Protein AF-A0A955NMM4-F1 (afdb_monomer_lite)

Radius of gyration: 27.23 Å; chains: 1; bounding box: 56×64×75 Å

Foldseek 3Di:
DPPPPDCPVVVVVCLVVVLVVCVVVVVLLVSLLSLLLVLLLVCQLLVQVLVLLVQLLFLQLQLLVVCCVVVVDPPVVSVVRNVVCVVVLPAPSVLSSVVSSVVSSVVSNVVSVVVCLQAPDDPPPVPPPPLVVVLVVLLCLQQVVLCVLLLVLLVLCLPQPDVV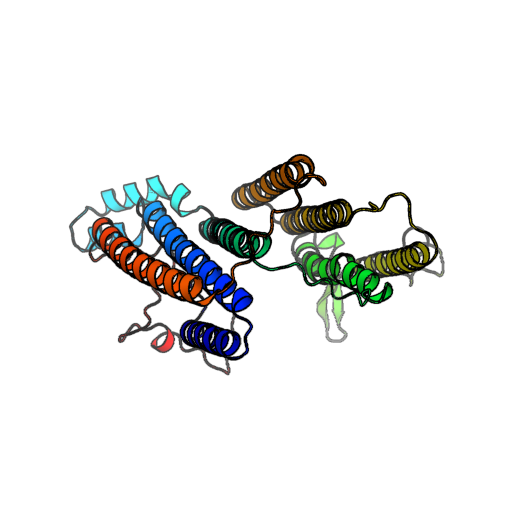AFWDWDQDPVRDIDIDTDWDADPPQCPDVPNVVRTDGPSRVSVVVSVVVSVVSVVVSVCCVVPNDPVADPDPLSNVLVSVLSNLVSVLVSVVSSCVSPDDPSVVVSSVVSVVVSVVVNCCSVPPDDPVCNHNHPHDPDSVVSSVVSVVCSVVVVVVSVVVSVVVLCVSRPPTDSDSDDDQACDDPPHCCNVPPPDPPDDDD

pLDDT: mean 87.1, std 11.21, range [33.62, 98.06]

Secondary structure (DSSP, 8-state):
-PSSTTHHHHHHHHHHHHHHHHHHTT-HHHHHHHHHHHHHHHHHHHHHHHHHHHHT-TT-HHHHHHHHHTTSS-HHHHHHHHHHHHHHHTS-HHHHHHHHHHHHHHHHHHHHHHHHHTTSPP--------HHHHHHHHHIIIIIHHHHHHHHHHHHHHHHS-HHHHEEEEE-TTS-EEEEE--EEPTTTTTSTT-TT-EE-HHHHHHHHHHHHHHHHHHHHHHHHHS--TTS-SSHHHHHHHHHHHHHHHHHHHHHHHHGGG--HHHHHHHHHHHHHHHHHHHHHHHS--TT--------S-SHHHHHHHHHHHHHHHHHHHHHHHHHHHHHHTTS---SS-----SSTT-HHHHS---TTS---

Sequence (365 aa):
TPPRSDDWSGILGVFVGMSIWTYRNGLKPVTLASVVGGFIGGAGFSGIAWLKL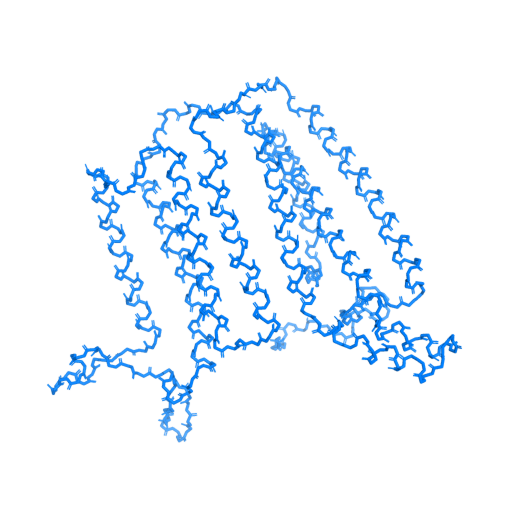MMVAPGNSHMYQAMAEDGALSTDAAQAIITKWSHWQGQNWHSFLEQSYGFVNGLAVVVALGLLASRVKIHEDGKSTRRWTEAAAAFIVLIVMTYVNIVKNLDVWVSQLNPANWQRKITLPNGDTETAQALWDVPFIGRLPGVEWMHLTPTGWFNLTYFLIAAAFIYLCHRHLKNRIPVLPSTPLGKGQLLFLMVLWTWVVANWERAMPGMDGSRLLTEWTIFVNAIICTVMVLVCPKESDAPSVNEVEEFAPLYRRAWIVGLVGMAISVTLFFSITRAVYGDYFAGHAGEQRRFGEQAEWRIHPILKNRLHR

Structure (mmCIF, N/CA/C/O backbone):
data_AF-A0A955NMM4-F1
#
_entry.id   AF-A0A955NMM4-F1
#
loop_
_atom_site.group_PDB
_atom_site.id
_atom_site.type_symbol
_atom_site.label_atom_id
_atom_site.label_alt_id
_atom_site.label_comp_id
_atom_site.label_asym_id
_atom_site.label_entity_id
_atom_site.label_seq_id
_atom_site.pdbx_PDB_ins_code
_atom_site.Cartn_x
_atom_site.Cartn_y
_atom_site.Cartn_z
_atom_site.occupancy
_atom_site.B_iso_or_equiv
_atom_site.auth_seq_id
_atom_site.auth_comp_id
_atom_site.auth_asym_id
_atom_site.auth_atom_id
_atom_site.pdbx_PDB_model_num
ATOM 1 N N . THR A 1 1 ? 0.435 0.411 -14.739 1.00 34.62 1 THR A N 1
ATOM 2 C CA . THR A 1 1 ? -0.623 -0.347 -15.431 1.00 34.62 1 THR A CA 1
ATOM 3 C C . THR A 1 1 ? -1.932 -0.024 -14.741 1.00 34.62 1 THR A C 1
ATOM 5 O O . THR A 1 1 ? -1.976 -0.167 -13.524 1.00 34.62 1 THR A O 1
ATOM 8 N N . PRO A 1 2 ? -2.968 0.469 -15.445 1.00 33.62 2 PRO A N 1
ATOM 9 C CA . PRO A 1 2 ? -4.339 0.394 -14.935 1.00 33.62 2 PRO A CA 1
ATOM 10 C C . PRO A 1 2 ? -4.686 -1.080 -14.642 1.00 33.62 2 PRO A C 1
ATOM 12 O O . PRO A 1 2 ? -3.956 -1.961 -15.113 1.00 33.62 2 PRO A O 1
ATOM 15 N N . PRO A 1 3 ? -5.763 -1.380 -13.893 1.00 37.47 3 PRO A N 1
ATOM 16 C CA . PRO A 1 3 ? -6.200 -2.759 -13.694 1.00 37.47 3 PRO A CA 1
ATOM 17 C C . PRO A 1 3 ? -6.286 -3.457 -15.055 1.00 37.47 3 PRO A C 1
ATOM 19 O O . PRO A 1 3 ? -6.845 -2.889 -15.999 1.00 37.47 3 PRO A O 1
ATOM 22 N N . ARG A 1 4 ? -5.664 -4.637 -15.168 1.00 48.00 4 ARG A N 1
ATOM 23 C CA . ARG A 1 4 ? -5.717 -5.481 -16.369 1.00 48.00 4 ARG A CA 1
ATOM 24 C C . ARG A 1 4 ? -7.184 -5.591 -16.816 1.00 48.00 4 ARG A C 1
ATOM 26 O O . ARG A 1 4 ? -8.027 -5.883 -15.983 1.00 48.00 4 ARG A O 1
ATOM 33 N N . SER A 1 5 ? -7.448 -5.267 -18.086 1.00 49.78 5 SER A N 1
ATOM 34 C CA . SER A 1 5 ? -8.663 -5.536 -18.884 1.00 49.78 5 SER A CA 1
ATOM 35 C C . SER A 1 5 ? -10.003 -5.771 -18.142 1.00 49.78 5 SER A C 1
ATOM 37 O O . SER A 1 5 ? -10.184 -6.764 -17.454 1.00 49.78 5 SER A O 1
ATOM 39 N N . ASP A 1 6 ? -10.987 -4.908 -18.429 1.00 50.69 6 ASP A N 1
ATOM 40 C CA . ASP A 1 6 ? -12.445 -5.058 -18.203 1.00 50.69 6 ASP A CA 1
ATOM 41 C C . ASP A 1 6 ? -13.050 -4.880 -16.793 1.00 50.69 6 ASP A C 1
ATOM 43 O O . ASP A 1 6 ? -14.220 -4.495 -16.708 1.00 50.69 6 ASP A O 1
ATOM 47 N N . ASP A 1 7 ? -12.284 -4.947 -15.704 1.00 63.25 7 ASP A N 1
ATOM 48 C CA . ASP A 1 7 ? -12.876 -4.860 -14.350 1.00 63.25 7 ASP A CA 1
ATOM 49 C C . ASP A 1 7 ? -13.344 -3.457 -13.919 1.00 63.25 7 ASP A C 1
ATOM 51 O O . ASP A 1 7 ? -14.192 -3.323 -13.037 1.00 63.25 7 ASP A O 1
ATOM 55 N N . TRP A 1 8 ? -12.838 -2.381 -14.530 1.00 70.56 8 TRP A N 1
ATOM 56 C CA . TRP A 1 8 ? -13.107 -1.012 -14.056 1.00 70.56 8 TRP A CA 1
ATOM 57 C C . TRP A 1 8 ? -14.597 -0.635 -14.113 1.00 70.56 8 TRP A C 1
ATOM 59 O O . TRP A 1 8 ? -15.105 0.028 -13.210 1.00 70.56 8 TRP A O 1
ATOM 69 N N . SER A 1 9 ? -15.301 -1.070 -15.164 1.00 76.44 9 SER A N 1
ATOM 70 C CA . SER A 1 9 ? -16.726 -0.778 -15.350 1.00 76.44 9 SER A CA 1
ATOM 71 C C . SER A 1 9 ? -17.582 -1.554 -14.347 1.00 76.44 9 SER A C 1
ATOM 73 O O . SER A 1 9 ? -18.531 -1.002 -13.792 1.00 76.44 9 SER A O 1
ATOM 75 N N . GLY A 1 10 ? -17.177 -2.790 -14.033 1.00 81.62 10 GLY A N 1
ATOM 76 C CA . GLY A 1 10 ? -17.761 -3.597 -12.966 1.00 81.62 10 GLY A CA 1
ATOM 77 C C . GLY A 1 10 ? -17.536 -2.968 -11.594 1.00 81.62 10 GLY A C 1
ATOM 78 O O . GLY A 1 10 ? -18.492 -2.790 -10.846 1.00 81.62 10 GLY A O 1
ATOM 79 N N . ILE A 1 11 ? -16.308 -2.543 -11.284 1.00 84.19 11 ILE A N 1
ATOM 80 C CA . ILE A 1 11 ? -15.970 -1.869 -10.020 1.00 84.19 11 ILE A CA 1
ATOM 81 C C . ILE A 1 11 ? -16.766 -0.569 -9.866 1.00 84.19 11 ILE A C 1
ATOM 83 O O . ILE A 1 11 ? -17.329 -0.323 -8.801 1.00 84.19 11 ILE A O 1
ATOM 87 N N . LEU A 1 12 ? -16.864 0.245 -10.923 1.00 86.81 12 LEU A N 1
ATOM 88 C CA . LEU A 1 12 ? -17.652 1.477 -10.899 1.00 86.81 12 LEU A CA 1
ATOM 89 C C . LEU A 1 12 ? -19.146 1.182 -10.707 1.00 86.81 12 LEU A C 1
ATOM 91 O O . LEU A 1 12 ? -19.799 1.833 -9.893 1.00 86.81 12 LEU A O 1
ATOM 95 N N . GLY A 1 13 ? -19.679 0.180 -11.411 1.00 89.38 13 GLY A N 1
ATOM 96 C CA . GLY A 1 13 ? -21.061 -0.269 -11.255 1.00 89.38 13 GLY A CA 1
ATOM 97 C C . GLY A 1 13 ? -21.360 -0.750 -9.833 1.00 89.38 13 GLY A C 1
ATOM 98 O O . GLY A 1 13 ? -22.356 -0.335 -9.242 1.00 89.38 13 GLY A O 1
ATOM 99 N N . VAL A 1 14 ? -20.466 -1.551 -9.247 1.00 90.94 14 VAL A N 1
ATOM 100 C CA . VAL A 1 14 ? -20.557 -2.008 -7.852 1.00 90.94 14 VAL A CA 1
ATOM 101 C C . VAL A 1 14 ? -20.472 -0.829 -6.886 1.00 90.94 14 VAL A C 1
ATOM 103 O O . VAL A 1 14 ? -21.275 -0.751 -5.961 1.00 90.94 14 VAL A O 1
ATOM 106 N N . PHE A 1 15 ? -19.562 0.121 -7.107 1.00 91.62 15 PHE A N 1
ATOM 107 C CA . PHE A 1 15 ? -19.421 1.310 -6.268 1.00 91.62 15 PHE A CA 1
ATOM 108 C C . PHE A 1 15 ? -20.689 2.173 -6.268 1.00 91.62 15 PHE A C 1
ATOM 110 O O . PHE A 1 15 ? -21.194 2.541 -5.203 1.00 91.62 15 PHE A O 1
ATOM 117 N N . VAL A 1 16 ? -21.240 2.465 -7.450 1.00 91.56 16 VAL A N 1
ATOM 118 C CA . VAL A 1 16 ? -22.484 3.236 -7.591 1.00 91.56 16 VAL A CA 1
ATOM 119 C C . VAL A 1 16 ? -23.661 2.462 -6.997 1.00 91.56 16 VAL A C 1
ATOM 121 O O . VAL A 1 16 ? -24.420 3.020 -6.205 1.00 91.56 16 VAL A O 1
ATOM 124 N N . GLY A 1 17 ? -23.787 1.170 -7.311 1.00 93.56 17 GLY A N 1
ATOM 125 C CA . GLY A 1 17 ? -24.843 0.305 -6.789 1.00 93.56 17 GLY A CA 1
ATOM 126 C C . GLY A 1 17 ? -24.823 0.208 -5.262 1.00 93.56 17 GLY A C 1
ATOM 127 O O . GLY A 1 17 ? -25.855 0.402 -4.621 1.00 93.56 17 GLY A O 1
ATOM 128 N N . MET A 1 18 ? -23.646 0.003 -4.666 1.00 93.75 18 MET A N 1
ATOM 129 C CA . MET A 1 18 ? -23.454 -0.029 -3.214 1.00 93.75 18 MET A CA 1
ATOM 130 C C . MET A 1 18 ? -23.730 1.336 -2.575 1.00 93.75 18 MET A C 1
ATOM 132 O O . MET A 1 18 ? -24.347 1.410 -1.513 1.00 93.75 18 MET A O 1
ATOM 136 N N . SER A 1 19 ? -23.338 2.433 -3.225 1.00 92.81 19 SER A N 1
ATOM 137 C CA . SER A 1 19 ? -23.646 3.786 -2.746 1.00 92.81 19 SER A CA 1
ATOM 138 C C . SER A 1 19 ? -25.158 4.032 -2.713 1.00 92.81 19 SER A C 1
ATOM 140 O O . SER A 1 19 ? -25.699 4.484 -1.706 1.00 92.81 19 SER A O 1
ATOM 142 N N . ILE A 1 20 ? -25.876 3.657 -3.774 1.00 93.06 20 ILE A N 1
ATOM 143 C CA . ILE A 1 20 ? -27.341 3.758 -3.823 1.00 93.06 20 ILE A CA 1
ATOM 144 C C . ILE A 1 20 ? -27.977 2.859 -2.758 1.00 93.06 20 ILE A C 1
ATOM 146 O O . ILE A 1 20 ? -28.875 3.297 -2.039 1.00 93.06 20 ILE A O 1
ATOM 150 N N . TRP A 1 21 ? -27.519 1.613 -2.636 1.00 95.50 21 TRP A N 1
ATOM 151 C CA . TRP A 1 21 ? -28.064 0.659 -1.675 1.00 95.50 21 TRP A CA 1
ATOM 152 C C . TRP A 1 21 ? -27.856 1.123 -0.229 1.00 95.50 21 TRP A C 1
ATOM 154 O O . TRP A 1 21 ? -28.823 1.181 0.529 1.00 95.50 21 TRP A O 1
ATOM 164 N N . THR A 1 22 ? -26.639 1.524 0.150 1.00 94.38 22 THR A N 1
ATOM 165 C CA . THR A 1 22 ? -26.341 2.028 1.504 1.00 94.38 22 THR A CA 1
ATOM 166 C C . THR A 1 22 ? -27.155 3.278 1.824 1.00 94.38 22 THR A C 1
ATOM 168 O O . THR A 1 22 ? -27.736 3.365 2.905 1.00 94.38 22 THR A O 1
ATOM 171 N N . TYR A 1 23 ? -27.298 4.196 0.864 1.00 91.94 23 TYR A N 1
ATOM 172 C CA . TYR A 1 23 ? -28.126 5.387 1.033 1.00 91.94 23 TYR A CA 1
ATOM 173 C C . TYR A 1 23 ? -29.596 5.031 1.297 1.00 91.94 23 TYR A C 1
ATOM 175 O O . TYR A 1 23 ? -30.209 5.557 2.229 1.00 91.94 23 TYR A O 1
ATOM 183 N N . ARG A 1 24 ? -30.160 4.106 0.507 1.00 93.00 24 ARG A N 1
ATOM 184 C CA . ARG A 1 24 ? -31.562 3.666 0.625 1.00 93.00 24 ARG A CA 1
ATOM 185 C C . ARG A 1 24 ? -31.847 2.886 1.908 1.00 93.00 24 ARG A C 1
ATOM 187 O O . ARG A 1 24 ? -32.971 2.940 2.390 1.00 93.00 24 ARG A O 1
ATOM 194 N N . ASN A 1 25 ? -30.848 2.206 2.468 1.00 93.69 25 ASN A N 1
ATOM 195 C CA . ASN A 1 25 ? -30.968 1.427 3.706 1.00 93.69 25 ASN A CA 1
ATOM 196 C C . ASN A 1 25 ? -30.570 2.222 4.966 1.00 93.69 25 ASN A C 1
ATOM 198 O O . ASN A 1 25 ? -30.291 1.637 6.006 1.00 93.69 25 ASN A O 1
ATOM 202 N N . GLY A 1 26 ? -30.515 3.557 4.891 1.00 89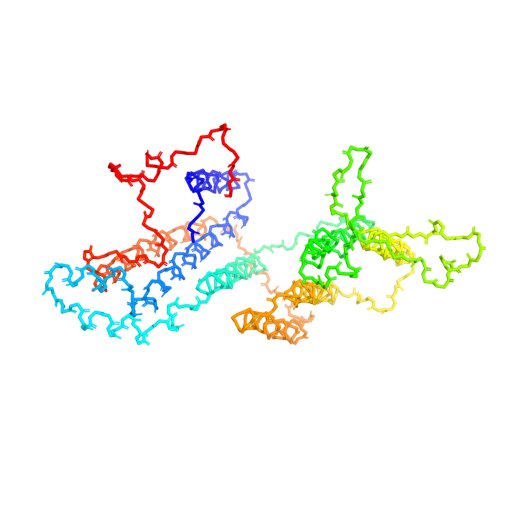.12 26 GLY A N 1
ATOM 203 C CA . GLY A 1 26 ? -30.254 4.410 6.057 1.00 89.12 26 GLY A CA 1
ATOM 204 C C . GLY A 1 26 ? -28.787 4.486 6.494 1.00 89.12 26 GLY A C 1
ATOM 205 O O . GLY A 1 26 ? -28.475 5.192 7.449 1.00 89.12 26 GLY A O 1
ATOM 206 N N . LEU A 1 27 ? -27.857 3.864 5.764 1.00 90.69 27 LEU A N 1
ATOM 207 C CA . LEU A 1 27 ? -26.414 3.880 6.041 1.00 90.69 27 LEU A CA 1
ATOM 208 C C . LEU A 1 27 ? -25.726 5.124 5.447 1.00 90.69 27 LEU A C 1
ATOM 210 O O . LEU A 1 27 ? -24.624 5.052 4.903 1.00 90.69 27 LEU A O 1
ATOM 214 N N . LYS A 1 28 ? -26.371 6.290 5.557 1.00 90.25 28 LYS A N 1
ATOM 215 C CA . LYS A 1 28 ? -25.933 7.551 4.928 1.00 90.25 28 LYS A CA 1
ATOM 216 C C . LYS A 1 28 ? -24.490 7.968 5.274 1.00 90.25 28 LYS A C 1
ATOM 218 O O . LYS A 1 28 ? -23.811 8.457 4.368 1.00 90.25 28 LYS A O 1
ATOM 223 N N . PRO A 1 29 ? -23.978 7.775 6.510 1.00 89.88 29 PRO A N 1
ATOM 224 C CA . PRO A 1 29 ? -22.582 8.088 6.818 1.00 89.88 29 PRO A CA 1
ATOM 225 C C . PRO A 1 29 ? -21.601 7.220 6.017 1.00 89.88 29 PRO A C 1
ATOM 227 O O . PRO A 1 29 ? -20.636 7.736 5.455 1.00 89.88 29 PRO A O 1
ATOM 230 N N . VAL A 1 30 ? -21.893 5.922 5.878 1.00 90.88 30 VAL A N 1
ATOM 231 C CA . VAL A 1 30 ? -21.098 4.991 5.059 1.00 90.88 30 VAL A CA 1
ATOM 232 C C . VAL A 1 30 ? -21.085 5.450 3.607 1.00 90.88 30 VAL A C 1
ATOM 234 O O . VAL A 1 30 ? -20.030 5.480 2.973 1.00 90.88 30 VAL A O 1
ATOM 237 N N . THR A 1 31 ? -22.239 5.873 3.089 1.00 92.31 31 THR A N 1
ATOM 238 C CA . THR A 1 31 ? -22.340 6.383 1.724 1.00 92.31 31 THR A CA 1
ATOM 239 C C . THR A 1 31 ? -21.503 7.647 1.530 1.00 92.31 31 THR A C 1
ATOM 241 O O . THR A 1 31 ? -20.741 7.733 0.571 1.00 92.31 31 THR A O 1
ATOM 244 N N . LEU A 1 32 ? -21.595 8.621 2.442 1.00 92.50 32 LEU A N 1
ATOM 245 C CA . LEU A 1 32 ? -20.818 9.860 2.362 1.00 92.50 32 LEU A CA 1
ATOM 246 C C . LEU A 1 32 ? -19.310 9.581 2.376 1.00 92.50 32 LEU A C 1
ATOM 248 O O . LEU A 1 32 ? -18.590 10.094 1.521 1.00 92.50 32 LEU A O 1
ATOM 252 N N . ALA A 1 33 ? -18.843 8.744 3.304 1.00 93.12 33 ALA A N 1
ATOM 253 C CA . ALA A 1 33 ? -17.438 8.359 3.386 1.00 93.12 33 ALA A CA 1
ATOM 254 C C . ALA A 1 33 ? -16.965 7.630 2.122 1.00 93.12 33 ALA A C 1
ATOM 256 O O . ALA A 1 33 ? -15.878 7.917 1.627 1.00 93.12 33 ALA A O 1
ATOM 257 N N . SER A 1 34 ? -17.804 6.756 1.559 1.00 93.12 34 SER A N 1
ATOM 258 C CA . SER A 1 34 ? -17.505 6.044 0.311 1.00 93.12 34 SER A CA 1
ATOM 259 C C . SER A 1 34 ? -17.368 7.002 -0.872 1.00 93.12 34 SER A C 1
ATOM 261 O O . SER A 1 34 ? -16.429 6.878 -1.650 1.00 93.12 34 SER A O 1
ATOM 263 N N . VAL A 1 35 ? -18.260 7.991 -0.995 1.00 94.25 35 VAL A N 1
ATOM 264 C CA . VAL A 1 35 ? -18.223 8.992 -2.075 1.00 94.25 35 VAL A CA 1
ATOM 265 C C . VAL A 1 35 ? -17.005 9.898 -1.951 1.00 94.25 35 VAL A C 1
ATOM 267 O O . VAL A 1 35 ? -16.269 10.072 -2.920 1.00 94.25 35 VAL A O 1
ATOM 270 N N . VAL A 1 36 ? -16.758 10.447 -0.760 1.00 94.38 36 VAL A N 1
ATOM 271 C CA . VAL A 1 36 ? -15.594 11.308 -0.508 1.00 94.38 36 VAL A CA 1
ATOM 272 C C . VAL A 1 36 ? -14.297 10.535 -0.744 1.00 94.38 36 VAL A C 1
ATOM 274 O O . VAL A 1 36 ? -13.436 10.999 -1.489 1.00 94.38 36 VAL A O 1
ATOM 277 N N . GLY A 1 37 ? -14.184 9.334 -0.171 1.00 94.25 37 GLY A N 1
ATOM 278 C CA . GLY A 1 37 ? -13.024 8.468 -0.353 1.00 94.25 37 GLY A CA 1
ATOM 279 C C . GLY A 1 37 ? -12.818 8.074 -1.816 1.00 94.25 37 GLY A C 1
ATOM 280 O O . GLY A 1 37 ? -11.703 8.160 -2.322 1.00 94.25 37 GLY A O 1
ATOM 281 N N . GLY A 1 38 ? -13.896 7.719 -2.519 1.00 92.12 38 GLY A N 1
ATOM 282 C CA . GLY A 1 38 ? -13.869 7.342 -3.931 1.00 92.12 38 GLY A CA 1
ATOM 283 C C . GLY A 1 38 ? -13.401 8.473 -4.845 1.00 92.12 38 GLY A C 1
ATOM 284 O O . GLY A 1 38 ? -12.561 8.242 -5.711 1.00 92.12 38 GLY A O 1
ATOM 285 N N . PHE A 1 39 ? -13.873 9.706 -4.635 1.00 94.62 39 PHE A N 1
ATOM 286 C CA . PHE A 1 39 ? -13.433 10.849 -5.440 1.00 94.62 39 PHE A CA 1
ATOM 287 C C . PHE A 1 39 ? -12.001 11.284 -5.130 1.00 94.62 39 PHE A C 1
ATOM 289 O O . PHE A 1 39 ? -11.245 11.528 -6.067 1.00 94.62 39 PHE A O 1
ATOM 296 N N . ILE A 1 40 ? -11.601 11.350 -3.854 1.00 94.75 40 ILE A N 1
ATOM 297 C CA . ILE A 1 40 ? -10.216 11.695 -3.491 1.00 94.75 40 ILE A CA 1
ATOM 298 C C . ILE A 1 40 ? -9.256 10.615 -4.003 1.00 94.75 40 ILE A C 1
ATOM 300 O O . ILE A 1 40 ? -8.260 10.940 -4.646 1.00 94.75 40 ILE A O 1
ATOM 304 N N . GLY A 1 41 ? -9.576 9.337 -3.785 1.00 91.56 41 GLY A N 1
ATOM 305 C CA . GLY A 1 41 ? -8.781 8.213 -4.280 1.00 91.56 41 GLY A CA 1
ATOM 306 C C . GLY A 1 41 ? -8.723 8.167 -5.807 1.00 91.56 41 GLY A C 1
ATOM 307 O O . GLY A 1 41 ? -7.650 7.991 -6.377 1.00 91.56 41 GLY A O 1
ATOM 308 N N . GLY A 1 42 ? -9.843 8.414 -6.493 1.00 90.38 42 GLY A N 1
ATOM 309 C CA . GLY A 1 42 ? -9.904 8.478 -7.955 1.00 90.38 42 GLY A CA 1
ATOM 310 C C . GLY A 1 42 ? -9.092 9.635 -8.543 1.00 90.38 42 GLY A C 1
ATOM 311 O O . GLY A 1 42 ? -8.339 9.436 -9.502 1.00 90.38 42 GLY A O 1
ATOM 312 N N . ALA A 1 43 ? -9.185 10.828 -7.947 1.00 91.94 43 ALA A N 1
ATOM 313 C CA . ALA A 1 43 ? -8.351 11.975 -8.308 1.00 91.94 43 ALA A CA 1
ATOM 314 C C . ALA A 1 43 ? -6.868 11.710 -8.021 1.00 91.94 43 ALA A C 1
ATOM 316 O O . ALA A 1 43 ? -6.024 12.046 -8.844 1.00 91.94 43 ALA A O 1
ATOM 317 N N . GLY A 1 44 ? -6.541 11.046 -6.910 1.00 91.88 44 GLY A N 1
ATOM 318 C CA . GLY A 1 44 ? -5.181 10.612 -6.601 1.00 91.88 44 GLY A CA 1
ATOM 319 C C . GLY A 1 44 ? -4.627 9.636 -7.627 1.00 91.88 44 GLY A C 1
ATOM 320 O O . GLY A 1 44 ? -3.544 9.840 -8.166 1.00 91.88 44 GLY A O 1
ATOM 321 N N . PHE A 1 45 ? -5.393 8.594 -7.942 1.00 89.25 45 PHE A N 1
ATOM 322 C CA . PHE A 1 45 ? -4.991 7.562 -8.889 1.00 89.25 45 PHE A CA 1
ATOM 323 C C . PHE A 1 45 ? -4.773 8.118 -10.303 1.00 89.25 45 PHE A C 1
ATOM 325 O O . PHE A 1 45 ? -3.744 7.871 -10.933 1.00 89.25 45 PHE A O 1
ATOM 332 N N . SER A 1 46 ? -5.721 8.908 -10.807 1.00 91.31 46 SER A N 1
ATOM 333 C CA . SER A 1 46 ? -5.596 9.519 -12.135 1.00 91.31 46 SER A CA 1
ATOM 334 C C . SER A 1 46 ? -4.552 10.640 -12.159 1.00 91.31 46 SER A C 1
ATOM 336 O O . SER A 1 46 ? -3.743 10.697 -13.083 1.00 91.31 46 SER A O 1
ATOM 338 N N . GLY A 1 47 ? -4.503 11.474 -11.120 1.00 93.94 47 GLY A N 1
ATOM 339 C CA . GLY A 1 47 ? -3.570 12.591 -11.007 1.00 93.94 47 GLY A CA 1
ATOM 340 C C . GLY A 1 47 ? -2.116 12.157 -10.878 1.00 93.94 47 GLY A C 1
ATOM 341 O O . GLY A 1 47 ? -1.261 12.717 -11.550 1.00 93.94 47 GLY A O 1
ATOM 342 N N . ILE A 1 48 ? -1.813 11.124 -10.091 1.00 94.12 48 ILE A N 1
ATOM 343 C CA . ILE A 1 48 ? -0.444 10.601 -9.978 1.00 94.12 48 ILE A CA 1
ATOM 344 C C . ILE A 1 48 ? -0.020 9.863 -11.257 1.00 94.12 48 ILE A C 1
ATOM 346 O O . ILE A 1 48 ? 1.137 9.970 -11.665 1.00 94.12 48 ILE A O 1
ATOM 350 N N . ALA A 1 49 ? -0.944 9.166 -11.934 1.00 91.12 49 ALA A N 1
ATOM 351 C CA . ALA A 1 49 ? -0.664 8.604 -13.258 1.00 91.12 49 ALA A CA 1
ATOM 352 C C . ALA A 1 49 ? -0.301 9.711 -14.256 1.00 91.12 49 ALA A C 1
ATOM 354 O O . ALA A 1 49 ? 0.709 9.613 -14.947 1.00 91.12 49 ALA A O 1
ATOM 355 N N . TRP A 1 50 ? -1.103 10.776 -14.291 1.00 93.12 50 TRP A N 1
ATOM 356 C CA . TRP A 1 50 ? -0.854 11.947 -15.122 1.00 93.12 50 TRP A CA 1
ATOM 357 C C . TRP A 1 50 ? 0.468 12.638 -14.758 1.00 93.12 50 TRP A C 1
ATOM 359 O O . TRP A 1 50 ? 1.274 12.911 -15.643 1.00 93.12 50 TRP A O 1
ATOM 369 N N . LEU A 1 51 ? 0.750 12.840 -13.469 1.00 94.12 51 LEU A N 1
ATOM 370 C CA . LEU A 1 51 ? 2.000 13.435 -12.998 1.00 94.12 51 LEU A CA 1
ATOM 371 C C . LEU A 1 51 ? 3.206 12.612 -13.451 1.00 94.12 51 LEU A C 1
ATOM 373 O O . LEU A 1 51 ? 4.165 13.178 -13.967 1.00 94.12 51 LEU A O 1
ATOM 377 N N . LYS A 1 52 ? 3.138 11.278 -13.343 1.00 92.62 52 LYS A N 1
ATOM 378 C CA . LYS A 1 52 ? 4.168 10.403 -13.909 1.00 92.62 52 LYS A CA 1
ATOM 379 C C . LYS A 1 52 ? 4.355 10.674 -15.399 1.00 92.62 52 LYS A C 1
ATOM 381 O O . LYS A 1 52 ? 5.496 10.802 -15.818 1.00 92.62 52 LYS A O 1
ATOM 386 N N . LEU A 1 53 ? 3.280 10.759 -16.192 1.00 92.31 53 LEU A N 1
ATOM 387 C CA . LEU A 1 53 ? 3.391 11.048 -17.629 1.00 92.31 53 LEU A CA 1
ATOM 388 C C . LEU A 1 53 ? 4.115 12.373 -17.883 1.00 92.31 53 LEU A C 1
ATOM 390 O O . LEU A 1 53 ? 4.919 12.455 -18.804 1.00 92.31 53 LEU A O 1
ATOM 394 N N . MET A 1 54 ? 3.874 13.396 -17.065 1.00 94.31 54 MET A N 1
ATOM 395 C CA . MET A 1 54 ? 4.578 14.675 -17.196 1.00 94.31 54 MET A CA 1
ATOM 396 C C . MET A 1 54 ? 6.054 14.538 -16.822 1.00 94.31 54 MET A C 1
ATOM 398 O O . MET A 1 54 ? 6.928 15.046 -17.519 1.00 94.31 54 MET A O 1
ATOM 402 N N . MET A 1 55 ? 6.341 13.799 -15.752 1.00 93.38 55 MET A N 1
ATOM 403 C CA . MET A 1 55 ? 7.701 13.578 -15.276 1.00 93.38 55 MET A CA 1
ATOM 404 C C . MET A 1 55 ? 8.530 12.711 -16.228 1.00 93.38 55 MET A C 1
ATOM 406 O O . MET A 1 55 ? 9.726 12.941 -16.334 1.00 93.38 55 MET A O 1
ATOM 410 N N . VAL A 1 56 ? 7.930 11.755 -16.942 1.00 92.38 56 VAL A N 1
ATOM 411 C CA . VAL A 1 56 ? 8.626 10.885 -17.914 1.00 92.38 56 VAL A CA 1
ATOM 412 C C . VAL A 1 56 ? 8.644 11.440 -19.337 1.00 92.38 56 VAL A C 1
ATOM 414 O O . VAL A 1 56 ? 9.239 10.813 -20.209 1.00 92.38 56 VAL A O 1
ATOM 417 N N . ALA A 1 57 ? 8.028 12.595 -19.601 1.00 93.31 57 ALA A N 1
ATOM 418 C CA . ALA A 1 57 ? 8.079 13.213 -20.927 1.00 93.31 57 ALA A CA 1
ATOM 419 C C . ALA A 1 57 ? 9.518 13.555 -21.375 1.00 93.31 57 ALA A C 1
ATOM 421 O O . ALA A 1 57 ? 9.881 13.250 -22.517 1.00 93.31 57 ALA A O 1
ATOM 422 N N . PRO A 1 58 ? 10.391 14.111 -20.507 1.00 93.50 58 PRO A N 1
ATOM 423 C CA . PRO A 1 58 ? 11.793 14.318 -20.851 1.00 93.50 58 PRO A CA 1
ATOM 424 C C . PRO A 1 58 ? 12.507 12.985 -21.103 1.00 93.50 58 PRO A C 1
ATOM 426 O O . PRO A 1 58 ? 12.617 12.140 -20.216 1.00 93.50 58 PRO A O 1
ATOM 429 N N . GLY A 1 59 ? 13.010 12.797 -22.323 1.00 91.25 59 GLY A N 1
ATOM 430 C CA . GLY A 1 59 ? 13.662 11.556 -22.741 1.00 91.25 59 GLY A CA 1
ATOM 431 C C . GLY A 1 59 ? 12.736 10.394 -23.098 1.00 91.25 59 GLY A C 1
ATOM 432 O O . GLY A 1 59 ? 13.231 9.274 -23.185 1.00 91.25 59 GLY A O 1
ATOM 433 N N . ASN A 1 60 ? 11.429 10.614 -23.290 1.00 92.12 60 ASN A N 1
ATOM 434 C CA . ASN A 1 60 ? 10.525 9.553 -23.742 1.00 92.12 60 ASN A CA 1
ATOM 435 C C . ASN A 1 60 ? 10.969 9.012 -25.117 1.00 92.12 60 ASN A C 1
ATOM 437 O O . ASN A 1 60 ? 10.913 9.726 -26.118 1.00 92.12 60 ASN A O 1
ATOM 441 N N . SER A 1 61 ? 11.408 7.751 -25.168 1.00 90.19 61 SER A N 1
ATOM 442 C CA . SER A 1 61 ? 11.982 7.165 -26.383 1.00 90.19 61 SER A CA 1
ATOM 443 C C . SER A 1 61 ? 10.990 7.103 -27.537 1.00 90.19 61 SER A C 1
ATOM 445 O O . SER A 1 61 ? 11.365 7.437 -28.652 1.00 90.19 61 SER A O 1
ATOM 447 N N . HIS A 1 62 ? 9.731 6.745 -27.274 1.00 89.12 62 HIS A N 1
ATOM 448 C CA . HIS A 1 62 ? 8.700 6.656 -28.308 1.00 89.12 62 HIS A CA 1
ATOM 449 C C . HIS A 1 62 ? 8.430 8.015 -28.953 1.00 89.12 62 HIS A C 1
ATOM 451 O O . HIS A 1 62 ? 8.339 8.112 -30.171 1.00 89.12 62 HIS A O 1
ATOM 457 N N . MET A 1 63 ? 8.355 9.070 -28.140 1.00 91.31 63 MET A N 1
ATOM 458 C CA . MET A 1 63 ? 8.133 10.427 -28.625 1.00 91.31 63 MET A CA 1
ATOM 459 C C . MET A 1 63 ? 9.298 10.918 -29.492 1.00 91.31 63 MET A C 1
ATOM 461 O O . MET A 1 63 ? 9.074 11.368 -30.609 1.00 91.31 63 MET A O 1
ATOM 465 N N . TYR A 1 64 ? 10.542 10.813 -29.011 1.00 92.75 64 TYR A N 1
ATOM 466 C CA . TYR A 1 64 ? 11.700 11.317 -29.762 1.00 92.75 64 TYR A CA 1
ATOM 467 C C . TYR A 1 64 ? 12.043 10.463 -30.990 1.00 92.75 64 TYR A C 1
ATOM 469 O O . TYR A 1 64 ? 12.533 11.011 -31.974 1.00 92.75 64 TYR A O 1
ATOM 477 N N . GLN A 1 65 ? 11.771 9.153 -30.962 1.00 92.12 65 GLN A N 1
ATOM 478 C CA . GLN A 1 65 ? 11.901 8.290 -32.141 1.00 92.12 65 GLN A CA 1
ATOM 479 C C . GLN A 1 65 ? 10.872 8.662 -33.209 1.00 92.12 65 GLN A C 1
ATOM 481 O O . GLN A 1 65 ? 11.259 8.899 -34.347 1.00 92.12 65 GLN A O 1
ATOM 486 N N . ALA A 1 66 ? 9.600 8.823 -32.835 1.00 91.06 66 ALA A N 1
ATOM 487 C CA . ALA A 1 66 ? 8.558 9.234 -33.774 1.00 91.06 66 ALA A CA 1
ATOM 488 C C . ALA A 1 66 ? 8.821 10.636 -34.358 1.00 91.06 66 ALA A C 1
ATOM 490 O O . ALA A 1 66 ? 8.697 10.838 -35.559 1.00 91.06 66 ALA A O 1
ATOM 491 N N . MET A 1 67 ? 9.295 11.590 -33.546 1.00 92.88 67 MET A N 1
ATOM 492 C CA . MET A 1 67 ? 9.727 12.906 -34.044 1.00 92.88 67 MET A CA 1
ATOM 493 C C . MET A 1 67 ? 10.875 12.814 -35.061 1.00 92.88 67 MET A C 1
ATOM 495 O O . MET A 1 67 ? 10.964 13.658 -35.952 1.00 92.88 67 MET A O 1
ATOM 499 N N . ALA A 1 68 ? 11.771 11.831 -34.920 1.00 93.69 68 ALA A N 1
ATOM 500 C CA . ALA A 1 68 ? 12.844 11.605 -35.881 1.00 93.69 68 ALA A CA 1
ATOM 501 C C . ALA A 1 68 ? 12.336 10.962 -37.180 1.00 93.69 68 ALA A C 1
ATOM 503 O O . ALA A 1 68 ? 12.763 11.359 -38.262 1.00 93.69 68 ALA A O 1
ATOM 504 N N . GLU A 1 69 ? 11.401 10.015 -37.078 1.00 93.06 69 GLU A N 1
ATOM 505 C CA . GLU A 1 69 ? 10.738 9.381 -38.226 1.00 93.06 69 GLU A CA 1
ATOM 506 C C . GLU A 1 69 ? 9.929 10.393 -39.053 1.00 93.06 69 GLU A C 1
ATOM 508 O O . GLU A 1 69 ? 10.010 10.388 -40.281 1.00 93.06 69 GLU A O 1
ATOM 513 N N . ASP A 1 70 ? 9.239 11.321 -38.386 1.00 92.50 70 ASP A N 1
ATOM 514 C CA . ASP A 1 70 ? 8.459 12.391 -39.020 1.00 92.50 70 ASP A CA 1
ATOM 515 C C . ASP A 1 70 ? 9.326 13.568 -39.516 1.00 92.50 70 ASP A C 1
ATOM 517 O O . ASP A 1 70 ? 8.818 14.542 -40.076 1.00 92.50 70 ASP A O 1
ATOM 521 N N . GLY A 1 71 ? 10.647 13.516 -39.306 1.00 91.19 71 GLY A N 1
ATOM 522 C CA . GLY A 1 71 ? 11.594 14.553 -39.728 1.00 91.19 71 GLY A CA 1
ATOM 523 C C . GLY A 1 71 ? 11.547 15.850 -38.908 1.00 91.19 71 GLY A C 1
ATOM 524 O O . GLY A 1 71 ? 12.219 16.821 -39.260 1.00 91.19 71 GLY A O 1
ATOM 525 N N . ALA A 1 72 ? 10.793 15.884 -37.804 1.00 91.25 72 ALA A N 1
ATOM 526 C CA . ALA A 1 72 ? 10.740 17.017 -36.878 1.00 91.25 72 ALA A CA 1
ATOM 527 C C . ALA A 1 72 ? 12.040 17.182 -36.065 1.00 91.25 72 ALA A C 1
ATOM 529 O O . ALA A 1 72 ? 12.328 18.269 -35.560 1.00 91.25 72 ALA A O 1
ATOM 530 N N . LEU A 1 73 ? 12.831 16.112 -35.941 1.00 93.94 73 LEU A N 1
ATOM 531 C CA . LEU A 1 73 ? 14.133 16.088 -35.278 1.00 93.94 73 LEU A CA 1
ATOM 532 C C . LEU A 1 73 ? 15.109 15.197 -36.064 1.00 93.94 73 LEU A C 1
ATOM 534 O O . LEU A 1 73 ? 14.691 14.248 -36.716 1.00 93.94 73 LEU A O 1
ATOM 538 N N . SER A 1 74 ? 16.418 15.457 -36.010 1.00 95.75 74 SER A N 1
ATOM 539 C CA . SER A 1 74 ? 17.388 14.510 -36.579 1.00 95.75 74 SER A CA 1
ATOM 540 C C . SER A 1 74 ? 17.540 13.272 -35.690 1.00 95.75 74 SER A C 1
ATOM 542 O O . SER A 1 74 ? 17.453 13.362 -34.462 1.00 95.75 74 SER A O 1
ATOM 544 N N . THR A 1 75 ? 17.836 12.119 -36.296 1.00 94.94 75 THR A N 1
ATOM 545 C CA . THR A 1 75 ? 18.061 10.856 -35.574 1.00 94.94 75 THR A CA 1
ATOM 546 C C . THR A 1 75 ? 19.152 10.985 -34.506 1.00 94.94 75 THR A C 1
ATOM 548 O O . THR A 1 75 ? 18.975 10.519 -33.381 1.00 94.94 75 THR A O 1
ATOM 551 N N . ASP A 1 76 ? 20.244 11.691 -34.813 1.00 96.00 76 ASP A N 1
ATOM 552 C CA . ASP A 1 76 ? 21.346 11.912 -33.869 1.00 96.00 76 ASP A CA 1
ATOM 553 C C . ASP A 1 76 ? 20.915 12.764 -32.669 1.00 96.00 76 ASP A C 1
ATOM 555 O O . ASP A 1 76 ? 21.264 12.463 -31.525 1.00 96.00 76 ASP A O 1
ATOM 559 N N . ALA A 1 77 ? 20.116 13.811 -32.904 1.00 95.38 77 ALA A N 1
ATOM 560 C CA . ALA A 1 77 ? 19.606 14.661 -31.834 1.00 95.38 77 ALA A CA 1
ATOM 561 C C . ALA A 1 77 ? 18.606 13.905 -30.945 1.00 95.38 77 ALA A C 1
ATOM 563 O O . ALA A 1 77 ? 18.682 14.007 -29.717 1.00 95.38 77 ALA A O 1
ATOM 564 N N . ALA A 1 78 ? 17.720 13.100 -31.539 1.00 94.25 78 ALA A N 1
ATOM 565 C CA . ALA A 1 78 ? 16.801 12.236 -30.802 1.00 94.25 78 ALA A CA 1
ATOM 566 C C . ALA A 1 78 ? 17.565 11.254 -29.900 1.00 94.25 78 ALA A C 1
ATOM 568 O O . ALA A 1 78 ? 17.310 11.179 -28.694 1.00 94.25 78 ALA A O 1
ATOM 569 N N . GLN A 1 79 ? 18.563 10.562 -30.454 1.00 95.56 79 GLN A N 1
ATOM 570 C CA . GLN A 1 79 ? 19.366 9.593 -29.715 1.00 95.56 79 GLN A CA 1
ATOM 571 C C . GLN A 1 79 ? 20.180 10.249 -28.592 1.00 95.56 79 GLN A C 1
ATOM 573 O O . GLN A 1 79 ? 20.286 9.688 -27.496 1.00 95.56 79 GLN A O 1
ATOM 578 N N . ALA A 1 80 ? 20.716 11.451 -28.821 1.00 96.50 80 ALA A N 1
ATOM 579 C CA . ALA A 1 80 ? 21.428 12.213 -27.799 1.00 96.50 80 ALA A CA 1
ATOM 580 C C . ALA A 1 80 ? 20.515 12.577 -26.615 1.00 96.50 80 ALA A C 1
ATOM 582 O O . ALA A 1 80 ? 20.919 12.425 -25.458 1.00 96.50 80 ALA A O 1
ATOM 583 N N . ILE A 1 81 ? 19.272 12.999 -26.879 1.00 95.38 81 ILE A N 1
ATOM 584 C CA . ILE A 1 81 ? 18.291 13.308 -25.829 1.00 95.38 81 ILE A CA 1
ATOM 585 C C . ILE A 1 81 ? 17.919 12.042 -25.052 1.00 95.38 81 ILE A C 1
ATOM 587 O O . ILE A 1 81 ? 17.998 12.043 -23.822 1.00 95.38 81 ILE A O 1
ATOM 591 N N . ILE A 1 82 ? 17.567 10.954 -25.742 1.00 94.56 82 ILE A N 1
ATOM 592 C CA . ILE A 1 82 ? 17.202 9.678 -25.103 1.00 94.56 82 ILE A CA 1
ATOM 593 C C . ILE A 1 82 ? 18.342 9.186 -24.205 1.00 94.56 82 ILE A C 1
ATOM 595 O O . ILE A 1 82 ? 18.124 8.839 -23.045 1.00 94.56 82 ILE A O 1
ATOM 599 N N . THR A 1 83 ? 19.577 9.228 -24.706 1.00 95.94 83 THR A N 1
ATOM 600 C CA . THR A 1 83 ? 20.760 8.788 -23.954 1.00 95.94 83 THR A CA 1
ATOM 601 C C . THR A 1 83 ? 20.987 9.657 -22.718 1.00 95.94 83 THR A C 1
ATOM 603 O O . THR A 1 83 ? 21.200 9.125 -21.627 1.00 95.94 83 THR A O 1
ATOM 606 N N . LYS A 1 84 ? 20.865 10.985 -22.850 1.00 96.75 84 LYS A N 1
ATOM 607 C CA . LYS A 1 84 ? 21.019 11.935 -21.737 1.00 96.75 84 LYS A CA 1
ATOM 608 C C . LYS A 1 84 ? 20.021 11.684 -20.603 1.00 96.75 84 LYS A C 1
ATOM 610 O O . LYS A 1 84 ? 20.372 11.841 -19.437 1.00 96.75 84 LYS A O 1
ATOM 615 N N . TRP A 1 85 ? 18.795 11.285 -20.934 1.00 95.44 85 TRP A N 1
ATOM 616 C CA . TRP A 1 85 ? 17.720 11.026 -19.970 1.00 95.44 85 TRP A CA 1
ATOM 617 C C . TRP A 1 85 ? 17.558 9.543 -19.601 1.00 95.44 85 TRP A C 1
ATOM 619 O O . TRP A 1 85 ? 16.665 9.201 -18.828 1.00 95.44 85 TRP A O 1
ATOM 629 N N . SER A 1 86 ? 18.427 8.658 -20.094 1.00 91.62 86 SER A N 1
ATOM 630 C CA . SER A 1 86 ? 18.324 7.205 -19.888 1.00 91.62 86 SER A CA 1
ATOM 631 C C . SER A 1 86 ? 18.264 6.807 -18.410 1.00 91.62 86 SER A C 1
ATOM 633 O O . SER A 1 86 ? 17.443 5.977 -18.030 1.00 91.62 86 SER A O 1
ATOM 635 N N . HIS A 1 87 ? 19.057 7.451 -17.548 1.00 90.12 87 HIS A N 1
ATOM 636 C CA . HIS A 1 87 ? 19.039 7.176 -16.109 1.00 90.12 87 HIS A CA 1
ATOM 637 C C . HIS A 1 87 ? 17.714 7.577 -15.441 1.00 90.12 87 HIS A C 1
ATOM 639 O O . HIS A 1 87 ? 17.245 6.897 -14.532 1.00 90.12 87 HIS A O 1
ATOM 645 N N . TRP A 1 88 ? 17.091 8.664 -15.899 1.00 90.75 88 TRP A N 1
ATOM 646 C CA . TRP A 1 88 ? 15.786 9.117 -15.413 1.00 90.75 88 TRP A CA 1
ATOM 647 C C . TRP A 1 88 ? 14.656 8.195 -15.885 1.00 90.75 88 TRP A C 1
ATOM 649 O O . TRP A 1 88 ? 13.776 7.818 -15.112 1.00 90.75 88 TRP A O 1
ATOM 659 N N . GLN A 1 89 ? 14.712 7.766 -17.145 1.00 89.12 89 GLN A N 1
ATOM 660 C CA . GLN A 1 89 ? 13.770 6.791 -17.692 1.00 89.12 89 GLN A CA 1
ATOM 661 C C . GLN A 1 89 ? 13.929 5.413 -17.028 1.00 89.12 89 GLN A C 1
ATOM 663 O O . GLN A 1 89 ? 12.937 4.731 -16.803 1.00 89.12 89 GLN A O 1
ATOM 668 N N . GLY A 1 90 ? 15.146 5.031 -16.631 1.00 85.81 90 GLY A N 1
ATOM 669 C CA . GLY A 1 90 ? 15.433 3.778 -15.927 1.00 85.81 90 GLY A CA 1
ATOM 670 C C . GLY A 1 90 ? 15.032 3.742 -14.446 1.00 85.81 90 GLY A C 1
ATOM 671 O O . GLY A 1 90 ? 15.263 2.729 -13.789 1.00 85.81 90 GLY A O 1
ATOM 672 N N . GLN A 1 91 ? 14.456 4.817 -13.894 1.00 85.88 91 GLN A N 1
ATOM 673 C CA . GLN A 1 91 ? 13.977 4.819 -12.509 1.00 85.88 91 GLN A CA 1
ATOM 674 C C . GLN A 1 91 ? 12.789 3.869 -12.322 1.00 85.88 91 GLN A C 1
ATOM 676 O O . GLN A 1 91 ? 12.035 3.571 -13.250 1.00 85.88 91 GLN A O 1
ATOM 681 N N . ASN A 1 92 ? 12.564 3.429 -11.081 1.00 84.19 92 ASN A N 1
ATOM 682 C CA . ASN A 1 92 ? 11.437 2.562 -10.747 1.00 84.19 92 ASN A CA 1
ATOM 683 C C . ASN A 1 92 ? 10.114 3.353 -10.672 1.00 84.19 92 ASN A C 1
ATOM 685 O O . ASN A 1 92 ? 9.515 3.548 -9.612 1.00 84.19 92 ASN A O 1
ATOM 689 N N . TRP A 1 93 ? 9.630 3.795 -11.833 1.00 85.81 93 TRP A N 1
ATOM 690 C CA . TRP A 1 93 ? 8.374 4.527 -11.981 1.00 85.81 93 TRP A CA 1
ATOM 691 C C . TRP A 1 93 ? 7.142 3.728 -11.565 1.00 85.81 93 TRP A C 1
ATOM 693 O O . TRP A 1 93 ? 6.064 4.301 -11.415 1.00 85.81 93 TRP A O 1
ATOM 703 N N . HIS A 1 94 ? 7.255 2.406 -11.450 1.00 83.81 94 HIS A N 1
ATOM 704 C CA . HIS A 1 94 ? 6.187 1.585 -10.902 1.00 83.81 94 HIS A CA 1
ATOM 705 C C . HIS A 1 94 ? 6.072 1.792 -9.390 1.00 83.81 94 HIS A C 1
ATOM 707 O O . HIS A 1 94 ? 4.988 2.131 -8.924 1.00 83.81 94 HIS A O 1
ATOM 713 N N . SER A 1 95 ? 7.195 1.719 -8.668 1.00 82.38 95 SER A N 1
ATOM 714 C CA . SER A 1 95 ? 7.265 2.003 -7.229 1.00 82.38 95 SER A CA 1
ATOM 715 C C . SER A 1 95 ? 6.784 3.422 -6.901 1.00 82.38 95 SER A C 1
ATOM 717 O O . SER A 1 95 ? 5.984 3.607 -5.986 1.00 82.38 95 SER A O 1
ATOM 719 N N . PHE A 1 96 ? 7.168 4.423 -7.706 1.00 85.75 96 PHE A N 1
ATOM 720 C CA . PHE A 1 96 ? 6.664 5.796 -7.550 1.00 85.75 96 PHE A CA 1
ATOM 721 C C . PHE A 1 96 ? 5.129 5.870 -7.583 1.00 85.75 96 PHE A C 1
ATOM 723 O O . PHE A 1 96 ? 4.522 6.529 -6.735 1.00 85.75 96 PHE A O 1
ATOM 730 N N . LEU A 1 97 ? 4.499 5.189 -8.551 1.00 88.62 97 LEU A N 1
ATOM 731 C CA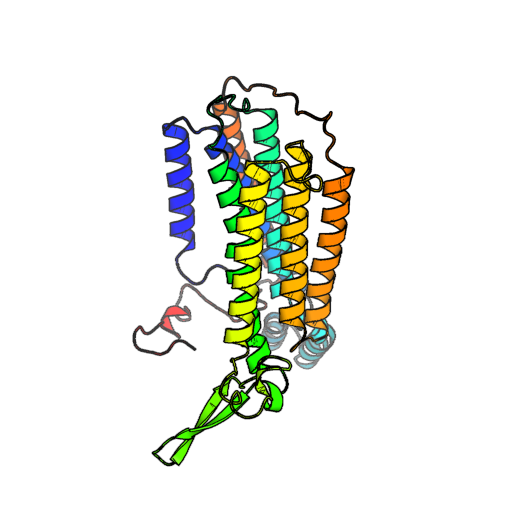 . LEU A 1 97 ? 3.041 5.139 -8.653 1.00 88.62 97 LEU A CA 1
ATOM 732 C C . LEU A 1 97 ? 2.430 4.448 -7.435 1.00 88.62 97 LEU A C 1
ATOM 734 O O . LEU A 1 97 ? 1.522 5.002 -6.830 1.00 88.62 97 LEU A O 1
ATOM 738 N N . GLU A 1 98 ? 2.930 3.270 -7.059 1.00 84.50 98 GLU A N 1
ATOM 739 C CA . GLU A 1 98 ? 2.389 2.495 -5.937 1.00 84.50 98 GLU A CA 1
ATOM 740 C C . GLU A 1 98 ? 2.428 3.277 -4.621 1.00 84.50 98 GLU A C 1
ATOM 742 O O . GLU A 1 98 ? 1.412 3.370 -3.927 1.00 84.50 98 GLU A O 1
ATOM 747 N N . GLN A 1 99 ? 3.564 3.903 -4.309 1.00 85.62 99 GLN A N 1
ATOM 748 C CA . GLN A 1 99 ? 3.726 4.697 -3.091 1.00 85.62 99 GLN A CA 1
ATOM 749 C C . GLN A 1 99 ? 2.830 5.937 -3.094 1.00 85.62 99 GLN A C 1
ATOM 751 O O . GLN A 1 99 ? 2.147 6.221 -2.109 1.00 85.62 99 GLN A O 1
ATOM 756 N N . SER A 1 100 ? 2.788 6.660 -4.213 1.00 89.12 100 SER A N 1
ATOM 757 C CA . SER A 1 100 ? 2.001 7.889 -4.326 1.00 89.12 100 SER A CA 1
ATOM 758 C C . SER A 1 100 ? 0.493 7.604 -4.320 1.00 89.12 100 SER A C 1
ATOM 760 O O . SER A 1 100 ? -0.276 8.344 -3.707 1.00 89.12 100 SER A O 1
ATOM 762 N N . TYR A 1 101 ? 0.054 6.495 -4.925 1.00 87.88 101 TYR A N 1
ATOM 763 C CA . TYR A 1 101 ? -1.326 6.015 -4.811 1.00 87.88 101 TYR A CA 1
ATOM 764 C C . TYR A 1 101 ? -1.671 5.630 -3.377 1.00 87.88 101 TYR A C 1
ATOM 766 O O . TYR A 1 101 ? -2.727 6.023 -2.881 1.00 87.88 101 TYR A O 1
ATOM 774 N N . GLY A 1 102 ? -0.782 4.895 -2.703 1.00 87.00 102 GLY A N 1
ATOM 775 C CA . GLY A 1 102 ? -0.938 4.553 -1.292 1.00 87.00 102 GLY A CA 1
ATOM 776 C C . GLY A 1 102 ? -1.107 5.799 -0.424 1.00 87.00 102 GLY A C 1
ATOM 777 O O . GLY A 1 102 ? -2.031 5.860 0.385 1.00 87.00 102 GLY A O 1
ATOM 778 N N . PHE A 1 103 ? -0.286 6.825 -0.657 1.00 88.69 103 PHE A N 1
ATOM 779 C CA . PHE A 1 103 ? -0.360 8.099 0.053 1.00 88.69 103 PHE A CA 1
ATOM 780 C C . PHE A 1 103 ? -1.708 8.809 -0.140 1.00 88.69 103 PHE A C 1
ATOM 782 O O . PHE A 1 103 ? -2.370 9.141 0.845 1.00 88.69 103 PHE A O 1
ATOM 789 N N . VAL A 1 104 ? -2.161 9.009 -1.386 1.00 92.00 104 VAL A N 1
ATOM 790 C CA . VAL A 1 104 ? -3.427 9.725 -1.629 1.00 92.00 104 VAL A CA 1
ATOM 791 C C . VAL A 1 104 ? -4.636 8.921 -1.148 1.00 92.00 104 VAL A C 1
ATOM 793 O O . VAL A 1 104 ? -5.569 9.499 -0.592 1.00 92.00 104 VAL A O 1
ATOM 796 N N . ASN A 1 105 ? -4.617 7.593 -1.280 1.00 90.00 105 ASN A N 1
ATOM 797 C CA . ASN A 1 105 ? -5.662 6.742 -0.708 1.00 90.00 105 ASN A CA 1
ATOM 798 C C . ASN A 1 105 ? -5.668 6.807 0.826 1.00 90.00 105 ASN A C 1
ATOM 800 O O . ASN A 1 105 ? -6.737 6.868 1.430 1.00 90.00 105 ASN A O 1
ATOM 804 N N . GLY A 1 106 ? -4.496 6.866 1.462 1.00 89.75 106 GLY A N 1
ATOM 805 C CA . GLY A 1 106 ? -4.378 7.125 2.896 1.00 89.75 106 GLY A CA 1
ATOM 806 C C . GLY A 1 106 ? -5.013 8.460 3.287 1.00 89.75 106 GLY A C 1
ATOM 807 O O . GLY A 1 106 ? -5.821 8.511 4.213 1.00 89.75 106 GLY A O 1
ATOM 808 N N . LEU A 1 107 ? -4.740 9.527 2.529 1.00 91.31 107 LEU A N 1
ATOM 809 C CA . LEU A 1 107 ? -5.369 10.833 2.736 1.00 91.31 107 LEU A CA 1
ATOM 810 C C . LEU A 1 107 ? -6.892 10.773 2.550 1.00 91.31 107 LEU A C 1
ATOM 812 O O . LEU A 1 107 ? -7.629 11.354 3.345 1.00 91.31 107 LEU A O 1
ATOM 816 N N . ALA A 1 108 ? -7.375 10.037 1.548 1.00 93.38 108 ALA A N 1
ATOM 817 C CA . ALA A 1 108 ? -8.800 9.822 1.318 1.00 93.38 108 ALA A CA 1
ATOM 818 C C . ALA A 1 108 ? -9.475 9.173 2.537 1.00 93.38 108 ALA A C 1
ATOM 820 O O . ALA A 1 108 ? -10.537 9.627 2.967 1.00 93.38 108 ALA A O 1
ATOM 821 N N . VAL A 1 109 ? -8.832 8.162 3.132 1.00 92.19 109 VAL A N 1
ATOM 822 C CA . VAL A 1 109 ? -9.296 7.515 4.367 1.00 92.19 109 VAL A CA 1
ATOM 823 C C . VAL A 1 109 ? -9.286 8.498 5.536 1.00 92.19 109 VAL A C 1
ATOM 825 O O . VAL A 1 109 ? -10.287 8.592 6.240 1.00 92.19 109 VAL A O 1
ATOM 828 N N . VAL A 1 110 ? -8.211 9.269 5.728 1.00 90.69 110 VAL A N 1
ATOM 829 C CA . VAL A 1 110 ? -8.119 10.269 6.809 1.00 90.69 110 VAL A CA 1
ATOM 830 C C . VAL A 1 110 ? -9.229 11.311 6.695 1.00 90.69 110 VAL A C 1
ATOM 832 O O . VAL A 1 110 ? -9.901 11.598 7.683 1.00 90.69 110 VAL A O 1
ATOM 835 N N . VAL A 1 111 ? -9.470 11.849 5.498 1.00 92.31 111 VAL A N 1
ATOM 836 C CA . VAL A 1 111 ? -10.534 12.835 5.270 1.00 92.31 111 VAL A CA 1
ATOM 837 C C . VAL A 1 111 ? -11.907 12.211 5.508 1.00 92.31 111 VAL A C 1
ATOM 839 O O . VAL A 1 111 ? -12.727 12.791 6.218 1.00 92.31 111 VAL A O 1
ATOM 842 N N . ALA A 1 112 ? -12.164 11.020 4.961 1.00 92.19 112 ALA A N 1
ATOM 843 C CA . ALA A 1 112 ? -13.441 10.338 5.133 1.00 92.19 112 ALA A CA 1
ATOM 844 C C . ALA A 1 112 ? -13.720 10.015 6.610 1.00 92.19 112 ALA A C 1
ATOM 846 O O . ALA A 1 112 ? -14.790 10.344 7.120 1.00 92.19 112 ALA A O 1
ATOM 847 N N . LEU A 1 113 ? -12.750 9.433 7.320 1.00 89.44 113 LEU A N 1
ATOM 848 C CA . LEU A 1 113 ? -12.882 9.107 8.738 1.00 89.44 113 LEU A CA 1
ATOM 849 C C . LEU A 1 113 ? -12.956 10.359 9.610 1.00 89.44 113 LEU A C 1
ATOM 851 O O . LEU A 1 113 ? -13.769 10.388 10.525 1.00 89.44 113 LEU A O 1
ATOM 855 N N . GLY A 1 114 ? -12.186 11.407 9.315 1.00 87.88 114 GLY A N 1
ATOM 856 C CA . GLY A 1 114 ? -12.258 12.681 10.034 1.00 87.88 114 GLY A CA 1
ATOM 857 C C . GLY A 1 114 ? -13.628 13.349 9.895 1.00 87.88 114 GLY A C 1
ATOM 858 O O . GLY A 1 114 ? -14.186 13.839 10.877 1.00 87.88 114 GLY A O 1
ATOM 859 N N . LEU A 1 115 ? -14.222 13.301 8.696 1.00 87.44 115 LEU A N 1
ATOM 860 C CA . LEU A 1 115 ? -15.585 13.786 8.473 1.00 87.44 115 LEU A CA 1
ATOM 861 C C . LEU A 1 115 ? -16.614 13.012 9.299 1.00 87.44 115 LEU A C 1
ATOM 863 O O . LEU A 1 115 ? -17.528 13.640 9.837 1.00 87.44 115 LEU A O 1
ATOM 867 N N . LEU A 1 116 ? -16.472 11.685 9.385 1.00 87.44 116 LEU A N 1
ATOM 868 C CA . LEU A 1 116 ? -17.352 10.826 10.178 1.00 87.44 116 LEU A CA 1
ATOM 869 C C . LEU A 1 116 ? -17.157 11.029 11.682 1.00 87.44 116 LEU A C 1
ATOM 871 O O . LEU A 1 116 ? -18.143 11.180 12.398 1.00 87.44 116 LEU A O 1
ATOM 875 N N . ALA A 1 117 ? -15.910 11.078 12.149 1.00 84.00 117 ALA A N 1
ATOM 876 C CA . ALA A 1 117 ? -15.559 11.188 13.562 1.00 84.00 117 ALA A CA 1
ATOM 877 C C . ALA A 1 117 ? -16.146 12.444 14.217 1.00 84.00 117 ALA A C 1
ATOM 879 O O . ALA A 1 117 ? -16.499 12.413 15.389 1.00 84.00 117 ALA A O 1
ATOM 880 N N . SER A 1 118 ? -16.300 13.536 13.463 1.00 81.25 118 SER A N 1
ATOM 881 C CA . SER A 1 118 ? -16.876 14.777 13.986 1.00 81.25 118 SER A CA 1
ATOM 882 C C . SER A 1 118 ? -18.399 14.895 13.811 1.00 81.25 118 SER A C 1
ATOM 884 O O . SER A 1 118 ? -18.946 15.951 14.123 1.00 81.25 118 SER A O 1
ATOM 886 N N . ARG A 1 119 ? -19.078 13.902 13.211 1.00 82.50 119 ARG A N 1
ATOM 887 C CA . ARG A 1 119 ? -20.489 14.020 12.761 1.00 82.50 119 ARG A CA 1
ATOM 888 C C . ARG A 1 119 ? -21.373 12.829 13.097 1.00 82.50 119 ARG A C 1
ATOM 890 O O . ARG A 1 119 ? -22.594 12.958 13.067 1.00 82.50 119 ARG A O 1
ATOM 897 N N . VAL A 1 120 ? -20.784 11.667 13.347 1.00 82.50 120 VAL A N 1
ATOM 898 C CA . VAL A 1 120 ? -21.508 10.452 13.714 1.00 82.50 120 VAL A CA 1
ATOM 899 C C . VAL A 1 120 ? -21.394 10.280 15.218 1.00 82.50 120 VAL A C 1
ATOM 901 O O . VAL A 1 120 ? -20.287 10.190 15.747 1.00 82.50 120 VAL A O 1
ATOM 904 N N . LYS A 1 121 ? -22.539 10.206 15.902 1.00 74.19 121 LYS A N 1
ATOM 905 C CA . LYS A 1 121 ? -22.575 9.835 17.314 1.00 74.19 121 LYS A CA 1
ATOM 906 C C . LYS A 1 121 ? -21.922 8.467 17.475 1.00 74.19 121 LYS A C 1
ATOM 908 O O . LYS A 1 121 ? -22.326 7.508 16.814 1.00 74.19 121 LYS A O 1
ATOM 913 N N . ILE A 1 122 ? -20.916 8.383 18.342 1.00 69.44 122 ILE A N 1
ATOM 914 C CA . ILE A 1 122 ? -20.333 7.096 18.717 1.00 69.44 122 ILE A CA 1
ATOM 915 C C . ILE A 1 122 ? -21.474 6.263 19.293 1.00 69.44 122 ILE A C 1
ATOM 917 O O . ILE A 1 122 ? -22.142 6.679 20.238 1.00 69.44 122 ILE A O 1
ATOM 921 N N . HIS A 1 123 ? -21.752 5.125 18.663 1.00 65.56 123 HIS A N 1
ATOM 922 C CA . HIS A 1 123 ? -22.826 4.255 19.106 1.00 65.56 123 HIS A CA 1
ATOM 923 C C . HIS A 1 123 ? -22.440 3.694 20.479 1.00 65.56 123 HIS A C 1
ATOM 925 O O . HIS A 1 123 ? -21.539 2.862 20.579 1.00 65.56 123 HIS A O 1
ATOM 931 N N . GLU A 1 124 ? -23.097 4.167 21.539 1.00 59.00 124 GLU A N 1
ATOM 932 C CA . GLU A 1 124 ? -22.974 3.640 22.904 1.00 59.00 124 GLU A CA 1
ATOM 933 C C . GLU A 1 124 ? -23.717 2.305 23.041 1.00 59.00 124 GLU A C 1
ATOM 935 O O . GLU A 1 124 ? -24.442 2.076 24.009 1.00 59.00 124 GLU A O 1
ATOM 940 N N . ASP A 1 125 ? -23.590 1.411 22.058 1.00 51.69 125 ASP A N 1
ATOM 941 C CA . ASP A 1 125 ? -24.162 0.078 22.178 1.00 51.69 125 ASP A CA 1
ATOM 942 C C . ASP A 1 125 ? -23.397 -0.654 23.285 1.00 51.69 125 ASP A C 1
ATOM 944 O O . ASP A 1 125 ? -22.350 -1.268 23.081 1.00 51.69 125 ASP A O 1
ATOM 948 N N . GLY A 1 126 ? -23.940 -0.566 24.501 1.00 47.34 126 GLY A N 1
ATOM 949 C CA . GLY A 1 126 ? -23.434 -1.127 25.752 1.00 47.34 126 GLY A CA 1
ATOM 950 C C . GLY A 1 126 ? -23.372 -2.655 25.788 1.00 47.34 126 GLY A C 1
ATOM 951 O O . GLY A 1 126 ? -23.249 -3.251 26.858 1.00 47.34 126 GLY A O 1
ATOM 952 N N . LYS A 1 127 ? -23.420 -3.330 24.637 1.00 50.38 127 LYS A N 1
ATOM 953 C CA . LYS A 1 127 ? -23.020 -4.728 24.540 1.00 50.38 127 LYS A CA 1
ATOM 954 C C . LYS A 1 127 ? -21.516 -4.753 24.361 1.00 50.38 127 LYS A C 1
ATOM 956 O O . LYS A 1 127 ? -21.022 -4.772 23.239 1.00 50.38 127 LYS A O 1
ATOM 961 N N . SER A 1 128 ? -20.814 -4.791 25.499 1.00 54.91 128 SER A N 1
ATOM 962 C CA . SER A 1 128 ? -19.429 -5.258 25.596 1.00 54.91 128 SER A CA 1
ATOM 963 C C . SER A 1 128 ? -19.197 -6.307 24.515 1.00 54.91 128 SER A C 1
ATOM 965 O O . SER A 1 128 ? -19.768 -7.403 24.582 1.00 54.91 128 SER A O 1
ATOM 967 N N . THR A 1 129 ? -18.359 -5.989 23.528 1.00 62.00 129 THR A N 1
ATOM 968 C CA . THR A 1 129 ? -17.730 -7.014 22.703 1.00 62.00 129 THR A CA 1
ATOM 969 C C . THR A 1 129 ? -17.236 -8.082 23.666 1.00 62.00 129 THR A C 1
ATOM 971 O O . THR A 1 129 ? -16.662 -7.776 24.720 1.00 62.00 129 THR A O 1
ATOM 974 N N . ARG A 1 130 ? -17.599 -9.345 23.422 1.00 78.88 130 ARG A N 1
ATOM 975 C CA . ARG A 1 130 ? -17.193 -10.418 24.333 1.00 78.88 130 ARG A CA 1
ATOM 976 C C . ARG A 1 130 ? -15.669 -10.352 24.390 1.00 78.88 130 ARG A C 1
ATOM 978 O O . ARG A 1 130 ? -15.049 -10.384 23.344 1.00 78.88 130 ARG A O 1
ATOM 985 N N . ARG A 1 131 ? -15.046 -10.260 25.567 1.00 82.06 131 ARG A N 1
ATOM 986 C CA . ARG A 1 131 ? -13.592 -9.989 25.673 1.00 82.06 131 ARG A CA 1
ATOM 987 C C . ARG A 1 131 ? -12.712 -10.923 24.821 1.00 82.06 131 ARG A C 1
ATOM 989 O O . ARG A 1 131 ? -11.634 -10.540 24.383 1.00 82.06 131 ARG A O 1
ATOM 996 N N . TRP A 1 132 ? -13.180 -12.142 24.548 1.00 87.50 132 TRP A N 1
ATOM 997 C CA . TRP A 1 132 ? -12.500 -13.076 23.651 1.00 87.50 132 TRP A CA 1
ATOM 998 C C . TRP A 1 132 ? -12.468 -12.623 22.179 1.00 87.50 132 TRP A C 1
ATOM 1000 O O . TRP A 1 132 ? -11.521 -12.974 21.488 1.00 87.50 132 TRP A O 1
ATOM 1010 N N . THR A 1 133 ? -13.439 -11.843 21.686 1.00 89.31 133 THR A N 1
ATOM 1011 C CA . THR A 1 133 ? -13.437 -11.317 20.309 1.00 89.31 133 THR A CA 1
ATOM 1012 C C . THR A 1 133 ? -12.342 -10.278 20.113 1.00 89.31 133 THR A C 1
ATOM 1014 O O . THR A 1 133 ? -11.743 -10.233 19.047 1.00 89.31 133 THR A O 1
ATOM 1017 N N . GLU A 1 134 ? -12.026 -9.487 21.142 1.00 87.31 134 GLU A N 1
ATOM 1018 C CA . GLU A 1 134 ? -10.878 -8.567 21.121 1.00 87.31 134 GLU A CA 1
ATOM 1019 C C . GLU A 1 134 ? -9.557 -9.341 21.060 1.00 87.31 134 GLU A C 1
ATOM 1021 O O . GLU A 1 134 ? -8.694 -9.034 20.241 1.00 87.31 134 GLU A O 1
ATOM 1026 N N . ALA A 1 135 ? -9.424 -10.393 21.876 1.00 90.62 135 ALA A N 1
ATOM 1027 C CA . ALA A 1 135 ? -8.258 -11.273 21.840 1.00 90.62 135 ALA A CA 1
ATOM 1028 C C . ALA A 1 135 ? -8.116 -11.988 20.483 1.00 90.62 135 ALA A C 1
ATOM 1030 O O . ALA A 1 135 ? -7.018 -12.058 19.936 1.00 90.62 135 ALA A O 1
ATOM 1031 N N . ALA A 1 136 ? -9.224 -12.470 19.915 1.00 93.19 136 ALA A N 1
ATOM 1032 C CA . ALA A 1 136 ? -9.247 -13.102 18.601 1.00 93.19 136 ALA A CA 1
ATOM 1033 C C . ALA A 1 136 ? -8.870 -12.114 17.487 1.00 93.19 136 ALA A C 1
ATOM 1035 O O . ALA A 1 136 ? -8.063 -12.453 16.626 1.00 93.19 136 ALA A O 1
ATOM 1036 N N . ALA A 1 137 ? -9.392 -10.885 17.521 1.00 92.25 137 ALA A N 1
ATOM 1037 C CA . ALA A 1 137 ? -9.026 -9.843 16.565 1.00 92.25 137 ALA A CA 1
ATOM 1038 C C . ALA A 1 137 ? -7.528 -9.509 16.645 1.00 92.25 137 ALA A C 1
ATOM 1040 O O . ALA A 1 137 ? -6.853 -9.480 15.618 1.00 92.25 137 ALA A O 1
ATOM 1041 N N . ALA A 1 138 ? -6.988 -9.341 17.857 1.00 92.56 138 ALA A N 1
ATOM 1042 C CA . ALA A 1 138 ? -5.560 -9.109 18.059 1.00 92.56 138 ALA A CA 1
ATOM 1043 C C . ALA A 1 138 ? -4.709 -10.282 17.543 1.00 92.56 138 ALA A C 1
ATOM 1045 O O . ALA A 1 138 ? -3.709 -10.050 16.870 1.00 92.56 138 ALA A O 1
ATOM 1046 N N . PHE A 1 139 ? -5.124 -11.530 17.790 1.00 95.25 139 PHE A N 1
ATOM 1047 C CA . PHE A 1 139 ? -4.448 -12.722 17.269 1.00 95.25 139 PHE A CA 1
ATOM 1048 C C . PHE A 1 139 ? -4.459 -12.766 15.737 1.00 95.25 139 PHE A C 1
ATOM 1050 O O . PHE A 1 139 ? -3.427 -13.005 15.113 1.00 95.25 139 PHE A O 1
ATOM 1057 N N . ILE A 1 140 ? -5.605 -12.494 15.109 1.00 95.81 140 ILE A N 1
ATOM 1058 C CA . ILE A 1 140 ? -5.710 -12.475 13.647 1.00 95.81 140 ILE A CA 1
ATOM 1059 C C . ILE A 1 140 ? -4.775 -11.411 13.065 1.00 95.81 140 ILE A C 1
ATOM 1061 O O . ILE A 1 140 ? -3.991 -11.714 12.169 1.00 95.81 140 ILE A O 1
ATOM 1065 N N . VAL A 1 141 ? -4.815 -10.188 13.594 1.00 94.19 141 VAL A N 1
ATOM 1066 C CA . VAL A 1 141 ? -4.022 -9.068 13.071 1.00 94.19 141 VAL A CA 1
ATOM 1067 C C . VAL A 1 141 ? -2.523 -9.265 13.309 1.00 94.19 141 VAL A C 1
ATOM 1069 O O . VAL A 1 141 ? -1.728 -9.055 12.398 1.00 94.19 141 VAL A O 1
ATOM 1072 N N . LEU A 1 142 ? -2.118 -9.682 14.511 1.00 95.25 142 LEU A N 1
ATOM 1073 C CA . LEU A 1 142 ? -0.701 -9.731 14.888 1.00 95.25 142 LEU A CA 1
ATOM 1074 C C . LEU A 1 142 ? -0.014 -11.049 14.541 1.00 95.25 142 LEU A C 1
ATOM 1076 O O . LEU A 1 142 ? 1.201 -11.050 14.360 1.00 95.25 142 LEU A O 1
ATOM 1080 N N . ILE A 1 143 ? -0.754 -12.155 14.434 1.00 96.00 143 ILE A N 1
ATOM 1081 C CA . ILE A 1 143 ? -0.183 -13.487 14.188 1.00 96.00 143 ILE A CA 1
ATOM 1082 C C . ILE A 1 143 ? -0.568 -14.008 12.807 1.00 96.00 143 ILE A C 1
ATOM 1084 O O . ILE A 1 143 ? 0.302 -14.341 12.008 1.00 96.00 143 ILE A O 1
ATOM 1088 N N . VAL A 1 144 ? -1.865 -14.078 12.496 1.00 96.00 144 VAL A N 1
ATOM 1089 C CA . VAL A 1 144 ? -2.317 -14.702 11.239 1.00 96.00 144 VAL A CA 1
ATOM 1090 C C . VAL A 1 144 ? -1.936 -13.843 10.036 1.00 96.00 144 VAL A C 1
ATOM 1092 O O . VAL A 1 144 ? -1.340 -14.341 9.082 1.00 96.00 144 VAL A O 1
ATOM 1095 N N . MET A 1 145 ? -2.238 -12.544 10.075 1.00 94.62 145 MET A N 1
ATOM 1096 C CA . MET A 1 145 ? -1.908 -11.643 8.969 1.00 94.62 145 MET A CA 1
ATOM 1097 C C . MET A 1 145 ? -0.396 -11.494 8.792 1.00 94.62 145 MET A C 1
ATOM 1099 O O . MET A 1 145 ? 0.071 -11.404 7.658 1.00 94.62 145 MET A O 1
ATOM 1103 N N . THR A 1 146 ? 0.382 -11.482 9.875 1.00 94.62 146 THR A N 1
ATOM 1104 C CA . THR A 1 146 ? 1.846 -11.395 9.783 1.00 94.62 146 THR A CA 1
ATOM 1105 C C . THR A 1 146 ? 2.427 -12.682 9.203 1.00 94.62 146 THR A C 1
ATOM 1107 O O . THR A 1 146 ? 3.221 -12.597 8.272 1.00 94.62 146 THR A O 1
ATOM 1110 N N . TYR A 1 147 ? 1.951 -13.858 9.625 1.00 95.69 147 TYR A N 1
ATOM 1111 C CA . TYR A 1 147 ? 2.338 -15.147 9.045 1.00 95.69 147 TYR A CA 1
ATOM 1112 C C . TYR A 1 147 ? 2.089 -15.203 7.534 1.00 95.69 147 TYR A C 1
ATOM 1114 O O . TYR A 1 147 ? 3.016 -15.443 6.763 1.00 95.69 147 TYR A O 1
ATOM 1122 N N . VAL A 1 148 ? 0.856 -14.920 7.094 1.00 94.75 148 VAL A N 1
ATOM 1123 C CA . VAL A 1 148 ? 0.466 -14.996 5.672 1.00 94.75 148 VAL A CA 1
ATOM 1124 C C . VAL A 1 148 ? 1.293 -14.050 4.795 1.00 94.75 148 VAL A C 1
ATOM 1126 O O . VAL A 1 148 ? 1.491 -14.311 3.607 1.00 94.75 148 VAL A O 1
ATOM 1129 N N . ASN A 1 149 ? 1.785 -12.945 5.356 1.00 91.75 149 ASN A N 1
ATOM 1130 C CA . ASN A 1 149 ? 2.633 -12.014 4.622 1.00 91.75 149 ASN A CA 1
ATOM 1131 C C . ASN A 1 149 ? 4.113 -12.402 4.656 1.00 91.75 149 ASN A C 1
ATOM 1133 O O . ASN A 1 149 ? 4.753 -12.357 3.609 1.00 91.75 149 ASN A O 1
ATOM 1137 N N . ILE A 1 150 ? 4.639 -12.819 5.808 1.00 95.12 150 ILE A N 1
ATOM 1138 C CA . ILE A 1 150 ? 6.070 -13.094 6.000 1.00 95.12 150 ILE A CA 1
ATOM 1139 C C . ILE A 1 150 ? 6.464 -14.448 5.411 1.00 95.12 150 ILE A C 1
ATOM 1141 O O . ILE A 1 150 ? 7.568 -14.583 4.897 1.00 95.12 150 ILE A O 1
ATOM 1145 N N . VAL A 1 151 ? 5.559 -15.433 5.375 1.00 95.31 151 VAL A N 1
ATOM 1146 C CA . VAL A 1 151 ? 5.843 -16.743 4.761 1.00 95.31 151 VAL A CA 1
ATOM 1147 C C . VAL A 1 151 ? 6.264 -16.612 3.289 1.00 95.31 151 VAL A C 1
ATOM 1149 O O . VAL A 1 151 ? 7.096 -17.377 2.818 1.00 95.31 151 VAL A O 1
ATOM 1152 N N . LYS A 1 152 ? 5.782 -15.579 2.582 1.00 92.31 152 LYS A N 1
ATOM 1153 C CA . LYS A 1 152 ? 6.168 -15.266 1.191 1.00 92.31 152 LYS A CA 1
ATOM 1154 C C . LYS A 1 152 ? 7.645 -14.890 1.049 1.00 92.31 152 LYS A C 1
ATOM 1156 O O . LYS A 1 152 ? 8.185 -14.936 -0.054 1.00 92.31 152 LYS A O 1
ATOM 1161 N N . ASN A 1 153 ? 8.294 -14.481 2.137 1.00 94.44 153 ASN A N 1
ATOM 1162 C CA . ASN A 1 153 ? 9.717 -14.173 2.136 1.00 94.44 153 ASN A CA 1
ATOM 1163 C C . ASN A 1 153 ? 10.549 -15.444 1.961 1.00 94.44 153 ASN A C 1
ATOM 1165 O O . ASN A 1 153 ? 11.594 -15.380 1.322 1.00 94.44 153 ASN A O 1
ATOM 1169 N N . LEU A 1 154 ? 10.062 -16.597 2.440 1.00 92.31 154 LEU A N 1
ATOM 1170 C CA . LEU A 1 154 ? 10.764 -17.874 2.308 1.00 92.31 154 LEU A CA 1
ATOM 1171 C C . LEU A 1 154 ? 11.030 -18.235 0.851 1.00 92.31 154 LEU A C 1
ATOM 1173 O O . LEU A 1 154 ? 12.128 -18.680 0.541 1.00 92.31 154 LEU A O 1
ATOM 1177 N N . ASP A 1 155 ? 10.069 -18.004 -0.043 1.00 90.69 155 ASP A N 1
ATOM 1178 C CA . ASP A 1 155 ? 10.244 -18.294 -1.469 1.00 90.69 155 ASP A CA 1
ATOM 1179 C C . ASP A 1 155 ? 11.385 -17.459 -2.066 1.00 90.69 155 ASP A C 1
ATOM 1181 O O . ASP A 1 155 ? 12.196 -17.954 -2.851 1.00 90.69 155 ASP A O 1
ATOM 1185 N N . VAL A 1 156 ? 11.495 -16.193 -1.650 1.00 91.44 156 VAL A N 1
ATOM 1186 C CA . VAL A 1 156 ? 12.584 -15.298 -2.062 1.00 91.44 156 VAL A CA 1
ATOM 1187 C C . VAL A 1 156 ? 13.910 -15.748 -1.450 1.00 91.44 156 VAL A C 1
ATOM 1189 O O . VAL A 1 156 ? 14.914 -15.829 -2.150 1.00 91.44 156 VAL A O 1
ATOM 1192 N N . TRP A 1 157 ? 13.922 -16.100 -0.166 1.00 92.44 157 TRP A N 1
ATOM 1193 C CA . TRP A 1 157 ? 15.122 -16.553 0.535 1.00 92.44 157 TRP A CA 1
ATOM 1194 C C . TRP A 1 157 ? 15.671 -17.851 -0.059 1.00 92.44 157 TRP A C 1
ATOM 1196 O O . TRP A 1 157 ? 16.849 -17.920 -0.393 1.00 92.44 157 TRP A O 1
ATOM 1206 N N . VAL A 1 158 ? 14.815 -18.852 -0.269 1.00 89.25 158 VAL A N 1
ATOM 1207 C CA . VAL A 1 158 ? 15.189 -20.152 -0.845 1.00 89.25 158 VAL A CA 1
ATOM 1208 C C . VAL A 1 158 ? 15.693 -20.012 -2.284 1.00 89.25 158 VAL A C 1
ATOM 1210 O O . VAL A 1 158 ? 16.560 -20.782 -2.697 1.00 89.25 158 VAL A O 1
ATOM 1213 N N . SER A 1 159 ? 15.161 -19.059 -3.056 1.00 87.75 159 SER A N 1
ATOM 1214 C CA . SER A 1 159 ? 15.535 -18.875 -4.465 1.00 87.75 159 SER A CA 1
ATOM 1215 C C . SER A 1 159 ? 16.756 -17.979 -4.684 1.00 87.75 159 SER A C 1
ATOM 1217 O O . SER A 1 159 ? 17.483 -18.208 -5.647 1.00 87.75 159 SER A O 1
ATOM 1219 N N . GLN A 1 160 ? 16.987 -16.979 -3.828 1.00 89.19 160 GLN A N 1
ATOM 1220 C CA . GLN A 1 160 ? 18.008 -15.947 -4.060 1.00 89.19 160 GLN A CA 1
ATOM 1221 C C . GLN A 1 160 ? 19.212 -16.026 -3.118 1.00 89.19 160 GLN A C 1
ATOM 1223 O O . GLN A 1 160 ? 20.288 -15.546 -3.472 1.00 89.19 160 GLN A O 1
ATOM 1228 N N . LEU A 1 161 ? 19.071 -16.618 -1.927 1.00 87.88 161 LEU A N 1
ATOM 1229 C CA . LEU A 1 161 ? 20.217 -16.824 -1.038 1.00 87.88 161 LEU A CA 1
ATOM 1230 C C . LEU A 1 161 ? 21.064 -18.009 -1.510 1.00 87.88 161 LEU A C 1
ATOM 1232 O O . LEU A 1 161 ? 20.641 -18.801 -2.347 1.00 87.88 161 LEU A O 1
ATOM 1236 N N . ASN A 1 162 ? 22.280 -18.120 -0.960 1.00 85.88 162 ASN A N 1
ATOM 1237 C CA . ASN A 1 162 ? 23.279 -19.105 -1.380 1.00 85.88 162 ASN A CA 1
ATOM 1238 C C . ASN A 1 162 ? 22.669 -20.518 -1.534 1.00 85.88 162 ASN A C 1
ATOM 1240 O O . ASN A 1 162 ? 22.365 -21.156 -0.516 1.00 85.88 162 ASN A O 1
ATOM 1244 N N . PRO A 1 163 ? 22.551 -21.041 -2.773 1.00 85.06 163 PRO A N 1
ATOM 1245 C CA . PRO A 1 163 ? 21.894 -22.317 -3.031 1.00 85.06 163 PRO A CA 1
ATOM 1246 C C . PRO A 1 163 ? 22.515 -23.482 -2.261 1.00 85.06 163 PRO A C 1
ATOM 1248 O O . PRO A 1 163 ? 21.797 -24.397 -1.878 1.00 85.06 163 PRO A O 1
ATOM 1251 N N . ALA A 1 164 ? 23.818 -23.426 -1.958 1.00 84.25 164 ALA A N 1
ATOM 1252 C CA . ALA A 1 164 ? 24.506 -24.469 -1.199 1.00 84.25 164 ALA A CA 1
ATOM 1253 C C . ALA A 1 164 ? 23.943 -24.669 0.222 1.00 84.25 164 ALA A C 1
ATOM 1255 O O . ALA A 1 164 ? 24.033 -25.765 0.764 1.00 84.25 164 ALA A O 1
ATOM 1256 N N . ASN A 1 165 ? 23.355 -23.625 0.816 1.00 86.44 165 ASN A N 1
ATOM 1257 C CA . ASN A 1 165 ? 22.818 -23.665 2.180 1.00 86.44 165 ASN A CA 1
ATOM 1258 C C . ASN A 1 165 ? 21.291 -23.815 2.218 1.00 86.44 165 ASN A C 1
ATOM 1260 O O . ASN A 1 165 ? 20.738 -24.243 3.231 1.00 86.44 165 ASN A O 1
ATOM 1264 N N . TRP A 1 166 ? 20.612 -23.425 1.138 1.00 88.62 166 TRP A N 1
ATOM 1265 C CA . TRP A 1 166 ? 19.151 -23.314 1.082 1.00 88.62 166 TRP A CA 1
ATOM 1266 C C . TRP A 1 166 ? 18.490 -24.378 0.202 1.00 88.62 166 TRP A C 1
ATOM 1268 O O . TRP A 1 166 ? 17.288 -24.621 0.330 1.00 88.62 166 TRP A O 1
ATOM 1278 N N . GLN A 1 167 ? 19.264 -25.058 -0.645 1.00 90.31 167 GLN A N 1
ATOM 1279 C CA . GLN A 1 167 ? 18.788 -26.082 -1.568 1.00 90.31 167 GLN A CA 1
ATOM 1280 C C . GLN A 1 167 ? 19.641 -27.354 -1.472 1.00 90.31 167 GLN A C 1
ATOM 1282 O O . GLN A 1 167 ? 20.804 -27.329 -1.077 1.00 90.31 167 GLN A O 1
ATOM 1287 N N . ARG A 1 168 ? 19.059 -28.488 -1.861 1.00 90.31 168 ARG A N 1
ATOM 1288 C CA . ARG A 1 168 ? 19.741 -29.776 -2.025 1.00 90.31 168 ARG A CA 1
ATOM 1289 C C . ARG A 1 168 ? 19.305 -30.425 -3.332 1.00 90.31 168 ARG A C 1
ATOM 1291 O O . ARG A 1 168 ? 18.163 -30.258 -3.751 1.00 90.31 168 ARG A O 1
ATOM 1298 N N . LYS A 1 169 ? 20.192 -31.200 -3.951 1.00 88.06 169 LYS A N 1
ATOM 1299 C CA . LYS A 1 169 ? 19.851 -32.026 -5.116 1.00 88.06 169 LYS A CA 1
ATOM 1300 C C . LYS A 1 169 ? 19.499 -33.433 -4.652 1.00 88.06 169 LYS A C 1
ATOM 1302 O O . LYS A 1 169 ? 20.283 -34.053 -3.938 1.00 88.06 169 LYS A O 1
ATOM 1307 N N . ILE A 1 170 ? 18.334 -33.923 -5.048 1.00 88.25 170 ILE A N 1
ATOM 1308 C CA . ILE A 1 170 ? 17.870 -35.285 -4.789 1.00 88.25 170 ILE A CA 1
ATOM 1309 C C . ILE A 1 170 ? 17.937 -36.042 -6.112 1.00 88.25 170 ILE A C 1
ATOM 1311 O O . ILE A 1 170 ? 17.446 -35.552 -7.124 1.00 88.25 170 ILE A O 1
ATOM 1315 N N . THR A 1 171 ? 18.569 -37.215 -6.115 1.00 89.44 171 THR A N 1
ATOM 1316 C CA . THR A 1 171 ? 18.558 -38.103 -7.287 1.00 89.44 171 THR A CA 1
ATOM 1317 C C . THR A 1 171 ? 17.344 -39.015 -7.182 1.00 89.44 171 THR A C 1
ATOM 1319 O O . THR A 1 171 ? 17.189 -39.730 -6.191 1.00 89.44 171 THR A O 1
ATOM 1322 N N . LEU A 1 172 ? 16.464 -38.945 -8.172 1.00 89.12 172 LEU A N 1
ATOM 1323 C CA . LEU A 1 172 ? 15.256 -39.750 -8.269 1.00 89.12 172 LEU A CA 1
ATOM 1324 C C . LEU A 1 172 ? 15.596 -41.176 -8.746 1.00 89.12 172 LEU A C 1
ATOM 1326 O O . LEU A 1 172 ? 16.638 -41.389 -9.369 1.00 89.12 172 LEU A O 1
ATOM 1330 N N . PRO A 1 173 ? 14.721 -42.175 -8.505 1.00 88.50 173 PRO A N 1
ATOM 1331 C CA . PRO A 1 173 ? 14.964 -43.563 -8.918 1.00 88.50 173 PRO A CA 1
ATOM 1332 C C . PRO A 1 173 ? 15.176 -43.760 -10.428 1.00 88.50 173 PRO A C 1
ATOM 1334 O O . PRO A 1 173 ? 15.747 -44.764 -10.840 1.00 88.50 173 PRO A O 1
ATOM 1337 N N . ASN A 1 174 ? 14.718 -42.815 -11.252 1.00 89.62 174 ASN A N 1
ATOM 1338 C CA . ASN A 1 174 ? 14.889 -42.812 -12.706 1.00 89.62 174 ASN A CA 1
ATOM 1339 C C . ASN A 1 174 ? 16.228 -42.194 -13.170 1.00 89.62 174 ASN A C 1
ATOM 1341 O O . ASN A 1 174 ? 16.477 -42.146 -14.371 1.00 89.62 174 ASN A O 1
ATOM 1345 N N . GLY A 1 175 ? 17.077 -41.732 -12.244 1.00 86.56 175 GLY A N 1
ATOM 1346 C CA . GLY A 1 175 ? 18.357 -41.081 -12.534 1.00 86.56 175 GLY A CA 1
ATOM 1347 C C . GLY A 1 175 ? 18.284 -39.560 -12.713 1.00 86.56 175 GLY A C 1
ATOM 1348 O O . GLY A 1 175 ? 19.333 -38.923 -12.798 1.00 86.56 175 GLY A O 1
ATOM 1349 N N . ASP A 1 176 ? 17.088 -38.964 -12.719 1.00 88.75 176 ASP A N 1
ATOM 1350 C CA . ASP A 1 176 ? 16.927 -37.510 -12.811 1.00 88.75 176 ASP A CA 1
ATOM 1351 C C . ASP A 1 176 ? 17.282 -36.826 -11.484 1.00 88.75 176 ASP A C 1
ATOM 1353 O O . ASP A 1 176 ? 17.102 -37.381 -10.399 1.00 88.75 176 ASP A O 1
ATOM 1357 N N . THR A 1 177 ? 17.765 -35.584 -11.551 1.00 87.94 177 THR A N 1
ATOM 1358 C CA . THR A 1 177 ? 18.045 -34.773 -10.358 1.00 87.94 177 THR A CA 1
ATOM 1359 C C . THR A 1 177 ? 16.984 -33.700 -10.160 1.00 87.94 177 THR A C 1
ATOM 1361 O O . THR A 1 177 ? 16.797 -32.856 -11.035 1.00 87.94 177 THR A O 1
ATOM 1364 N N . GLU A 1 178 ? 16.361 -33.675 -8.986 1.00 89.81 178 GLU A N 1
ATOM 1365 C CA . GLU A 1 178 ? 15.417 -32.638 -8.568 1.00 89.81 178 GLU A CA 1
ATOM 1366 C C . GLU A 1 178 ? 16.049 -31.726 -7.508 1.00 89.81 178 GLU A C 1
ATOM 1368 O O . GLU A 1 178 ? 16.763 -32.181 -6.609 1.00 89.81 178 GLU A O 1
ATOM 1373 N N . THR A 1 179 ? 15.790 -30.422 -7.599 1.00 86.81 179 THR A N 1
ATOM 1374 C CA . THR A 1 179 ? 16.196 -29.457 -6.572 1.00 86.81 179 THR A CA 1
ATOM 1375 C C . THR A 1 179 ? 15.103 -29.350 -5.515 1.00 86.81 179 THR A C 1
ATOM 1377 O O . THR A 1 179 ? 13.985 -28.943 -5.812 1.00 86.81 179 THR A O 1
ATOM 1380 N N . ALA A 1 180 ? 15.440 -29.658 -4.266 1.00 87.12 180 ALA A N 1
ATOM 1381 C CA . ALA A 1 180 ? 14.555 -29.539 -3.112 1.00 87.12 180 ALA A CA 1
ATOM 1382 C C . ALA A 1 180 ? 15.120 -28.554 -2.078 1.00 87.12 180 ALA A C 1
ATOM 1384 O O . ALA A 1 180 ? 16.295 -28.190 -2.125 1.00 87.12 180 ALA A O 1
ATOM 1385 N N . GLN A 1 181 ? 14.304 -28.143 -1.103 1.00 88.31 181 GLN A N 1
ATOM 1386 C CA . GLN A 1 181 ? 14.785 -27.328 0.018 1.00 88.31 181 GLN A CA 1
ATOM 1387 C C . GLN A 1 181 ? 15.838 -28.084 0.841 1.00 88.31 181 GLN A C 1
ATOM 1389 O O . GLN A 1 181 ? 15.749 -29.308 1.011 1.00 88.31 181 GLN A O 1
ATOM 1394 N N . ALA A 1 182 ? 16.814 -27.342 1.369 1.00 88.88 182 ALA A N 1
ATOM 1395 C CA . ALA A 1 182 ? 17.796 -27.871 2.309 1.00 88.88 182 ALA A CA 1
ATOM 1396 C C . ALA A 1 182 ? 17.125 -28.473 3.554 1.00 88.88 182 ALA A C 1
ATOM 1398 O O . ALA A 1 182 ? 15.981 -28.160 3.888 1.00 88.88 182 ALA A O 1
ATOM 1399 N N . LEU A 1 183 ? 17.859 -29.343 4.243 1.00 88.62 183 LEU A N 1
ATOM 1400 C CA . LEU A 1 183 ? 17.491 -29.860 5.554 1.00 88.62 183 LEU A CA 1
ATOM 1401 C C . LEU A 1 183 ? 18.445 -29.273 6.583 1.00 88.62 183 LEU A C 1
ATOM 1403 O O . LEU A 1 183 ? 19.659 -29.390 6.431 1.00 88.62 183 LEU A O 1
ATOM 1407 N N . TRP A 1 184 ? 17.891 -28.633 7.605 1.00 88.88 184 TRP A N 1
ATOM 1408 C CA . TRP A 1 184 ? 18.652 -28.061 8.705 1.00 88.88 184 TRP A CA 1
ATOM 1409 C C . TRP A 1 184 ? 18.344 -28.824 9.986 1.00 88.88 184 TRP A C 1
ATOM 1411 O O . TRP A 1 184 ? 17.175 -28.984 10.356 1.00 88.88 184 TRP A O 1
ATOM 1421 N N . ASP A 1 185 ? 19.402 -29.274 10.652 1.00 85.81 185 ASP A N 1
ATOM 1422 C CA . ASP A 1 185 ? 19.327 -29.995 11.920 1.00 85.81 185 ASP A CA 1
ATOM 1423 C C . ASP A 1 185 ? 18.606 -29.163 12.986 1.00 85.81 185 ASP A C 1
ATOM 1425 O O . ASP A 1 185 ? 18.760 -27.939 13.052 1.00 85.81 185 ASP A O 1
ATOM 1429 N N . VAL A 1 186 ? 17.887 -29.833 13.890 1.00 81.81 186 VAL A N 1
ATOM 1430 C CA . VAL A 1 186 ? 17.496 -29.211 15.163 1.00 81.81 186 VAL A CA 1
ATOM 1431 C C . VAL A 1 186 ? 18.750 -28.792 15.922 1.00 81.81 186 VAL A C 1
ATOM 1433 O O . VAL A 1 186 ? 19.586 -29.660 16.192 1.00 81.81 186 VAL A O 1
ATOM 1436 N N . PRO A 1 187 ? 18.912 -27.493 16.270 1.00 76.88 187 PRO A N 1
ATOM 1437 C CA . PRO A 1 187 ? 20.114 -27.013 16.930 1.00 76.88 187 PRO A CA 1
ATOM 1438 C C . PRO A 1 187 ? 20.467 -27.887 18.129 1.00 76.88 187 PRO A C 1
ATOM 1440 O O . PRO A 1 187 ? 19.615 -28.173 18.971 1.00 76.88 187 PRO A O 1
ATOM 1443 N N . PHE A 1 188 ? 21.730 -28.310 18.184 1.00 75.50 188 PHE A N 1
ATOM 1444 C CA . PHE A 1 188 ? 22.319 -29.176 19.211 1.00 75.50 188 PHE A CA 1
ATOM 1445 C C . PHE A 1 188 ? 21.807 -30.629 19.227 1.00 75.50 188 PHE A C 1
ATOM 1447 O O . PHE A 1 188 ? 22.623 -31.541 19.317 1.00 75.50 188 PHE A O 1
ATOM 1454 N N . ILE A 1 189 ? 20.499 -30.865 19.097 1.00 79.06 189 ILE A N 1
ATOM 1455 C CA . ILE A 1 189 ? 19.882 -32.193 19.263 1.00 79.06 189 ILE A CA 1
ATOM 1456 C C . ILE A 1 189 ? 19.980 -33.041 17.992 1.00 79.06 189 ILE A C 1
ATOM 1458 O O . ILE A 1 189 ? 20.297 -34.222 18.079 1.00 79.06 189 ILE A O 1
ATOM 1462 N N . GLY A 1 190 ? 19.769 -32.452 16.811 1.00 74.94 190 GLY A N 1
ATOM 1463 C CA . GLY A 1 190 ? 19.779 -33.178 15.532 1.00 74.94 190 GLY A CA 1
ATOM 1464 C C . GLY A 1 190 ? 21.153 -33.725 15.131 1.00 74.94 190 GLY A C 1
ATOM 1465 O O . GLY A 1 190 ? 21.260 -34.477 14.171 1.00 74.94 190 GLY A O 1
ATOM 1466 N N . ARG A 1 191 ? 22.208 -33.368 15.875 1.00 77.75 191 ARG A N 1
ATOM 1467 C CA . ARG A 1 191 ? 23.575 -33.883 15.698 1.00 77.75 191 ARG A CA 1
ATOM 1468 C C . ARG A 1 191 ? 23.966 -34.941 16.727 1.00 77.75 191 ARG A C 1
ATOM 1470 O O . ARG A 1 191 ? 25.109 -35.393 16.719 1.00 77.75 191 ARG A O 1
ATOM 1477 N N . LEU A 1 192 ? 23.063 -35.298 17.642 1.00 82.12 192 LEU A N 1
ATOM 1478 C CA . LEU A 1 192 ? 23.320 -36.362 18.605 1.00 82.12 192 LEU A CA 1
ATOM 1479 C C . LEU A 1 192 ? 23.264 -37.728 17.906 1.00 82.12 192 LEU A C 1
ATOM 1481 O O . LEU A 1 192 ? 22.360 -37.947 17.094 1.00 82.12 192 LEU A O 1
ATOM 1485 N N . PRO A 1 193 ? 24.171 -38.659 18.259 1.00 83.75 193 PRO A N 1
ATOM 1486 C CA . PRO A 1 193 ? 24.105 -40.028 17.767 1.00 83.75 193 PRO A CA 1
ATOM 1487 C C . PRO A 1 193 ? 22.730 -40.657 18.041 1.00 83.75 193 PRO A C 1
ATOM 1489 O O . PRO A 1 193 ? 22.272 -40.668 19.185 1.00 83.75 193 PRO A O 1
ATOM 1492 N N . GLY A 1 194 ? 22.073 -41.176 17.003 1.00 84.94 194 GLY A N 1
ATOM 1493 C CA . GLY A 1 194 ? 20.737 -41.782 17.071 1.00 84.94 194 GLY A CA 1
ATOM 1494 C C . GLY A 1 194 ? 19.555 -40.811 16.913 1.00 84.94 194 GLY A C 1
ATOM 1495 O O . GLY A 1 194 ? 18.400 -41.240 16.990 1.00 84.94 194 GLY A O 1
ATOM 1496 N N . VAL A 1 195 ? 19.810 -39.515 16.697 1.00 83.69 195 VAL A N 1
ATOM 1497 C CA . VAL A 1 195 ? 18.784 -38.467 16.502 1.00 83.69 195 VAL A CA 1
ATOM 1498 C C . VAL A 1 195 ? 19.005 -37.686 15.194 1.00 83.69 195 VAL A C 1
ATOM 1500 O O . VAL A 1 195 ? 18.412 -36.635 14.966 1.00 83.69 195 VAL A O 1
ATOM 1503 N N . GLU A 1 196 ? 19.805 -38.227 14.274 1.00 81.50 196 GLU A N 1
ATOM 1504 C CA . GLU A 1 196 ? 20.166 -37.599 12.991 1.00 81.50 196 GLU A CA 1
ATOM 1505 C C . GLU A 1 196 ? 18.960 -37.421 12.044 1.00 81.50 196 GLU A C 1
ATOM 1507 O O . GLU A 1 196 ? 18.990 -36.664 11.071 1.00 81.50 196 GLU A O 1
ATOM 1512 N N . TRP A 1 197 ? 17.854 -38.106 12.340 1.00 81.50 197 TRP A N 1
ATOM 1513 C CA . TRP A 1 197 ? 16.581 -37.965 11.639 1.00 81.50 197 TRP A CA 1
ATOM 1514 C C . TRP A 1 197 ? 15.861 -36.644 11.955 1.00 81.50 197 TRP A C 1
ATOM 1516 O O . TRP A 1 197 ? 14.907 -36.289 11.263 1.00 81.50 197 TRP A O 1
ATOM 1526 N N . MET A 1 198 ? 16.288 -35.907 12.986 1.00 85.50 198 MET A N 1
ATOM 1527 C CA . MET A 1 198 ? 15.610 -34.697 13.443 1.00 85.50 198 MET A CA 1
ATOM 1528 C C . MET A 1 198 ? 16.112 -33.449 12.703 1.00 85.50 198 MET A C 1
ATOM 1530 O O . MET A 1 198 ? 16.881 -32.634 13.219 1.00 85.50 198 MET A O 1
ATOM 1534 N N . HIS A 1 199 ? 15.626 -33.294 11.476 1.00 88.62 199 HIS A N 1
ATOM 1535 C CA . HIS A 1 199 ? 15.887 -32.152 10.607 1.00 88.62 199 HIS A CA 1
ATOM 1536 C C . HIS A 1 199 ? 14.579 -31.565 10.067 1.00 88.62 199 HIS A C 1
ATOM 1538 O O . HIS A 1 199 ? 13.583 -32.267 9.892 1.00 88.62 199 HIS A O 1
ATOM 1544 N N . LEU A 1 200 ? 14.580 -30.268 9.770 1.00 90.12 200 LEU A N 1
ATOM 1545 C CA . LEU A 1 200 ? 13.449 -29.575 9.151 1.00 90.12 200 LEU A CA 1
ATOM 1546 C C . LEU A 1 200 ? 13.928 -28.756 7.954 1.00 90.12 200 LEU A C 1
ATOM 1548 O O . LEU A 1 200 ? 15.069 -28.300 7.903 1.00 90.12 200 LEU A O 1
ATOM 1552 N N . THR A 1 201 ? 13.040 -28.546 6.985 1.00 92.50 201 THR A N 1
ATOM 1553 C CA . THR A 1 201 ? 13.284 -27.583 5.904 1.00 92.50 201 THR A CA 1
ATOM 1554 C C . THR A 1 201 ? 13.251 -26.148 6.448 1.00 92.50 201 THR A C 1
ATOM 1556 O O . THR A 1 201 ? 12.663 -25.924 7.512 1.00 92.50 201 THR A O 1
ATOM 1559 N N . PRO A 1 202 ? 13.792 -25.143 5.732 1.00 91.50 202 PRO A N 1
ATOM 1560 C CA . PRO A 1 202 ? 13.607 -23.731 6.078 1.00 91.50 202 PRO A CA 1
ATOM 1561 C C . PRO A 1 202 ? 12.135 -23.372 6.327 1.00 91.50 202 PRO A C 1
ATOM 1563 O O . PRO A 1 202 ? 11.804 -22.701 7.303 1.00 91.50 202 PRO A O 1
ATOM 1566 N N . THR A 1 203 ? 11.232 -23.905 5.497 1.00 92.44 203 THR A N 1
ATOM 1567 C CA . THR A 1 203 ? 9.781 -23.739 5.675 1.00 92.44 203 THR A CA 1
ATOM 1568 C C . THR A 1 203 ? 9.278 -24.402 6.960 1.00 92.44 203 THR A C 1
ATOM 1570 O O . THR A 1 203 ? 8.468 -23.823 7.683 1.00 92.44 203 THR A O 1
ATOM 1573 N N . GLY A 1 204 ? 9.769 -25.604 7.278 1.00 93.56 204 GLY A N 1
ATOM 1574 C CA . GLY A 1 204 ? 9.445 -26.302 8.522 1.00 93.56 204 GLY A CA 1
ATOM 1575 C C . GLY A 1 204 ? 9.877 -25.514 9.760 1.00 93.56 204 GLY A C 1
ATOM 1576 O O . GLY A 1 204 ? 9.077 -25.329 10.675 1.00 93.56 204 GLY A O 1
ATOM 1577 N N . TRP A 1 205 ? 11.100 -24.978 9.755 1.00 93.19 205 TRP A N 1
ATOM 1578 C CA . TRP A 1 205 ? 11.622 -24.111 10.816 1.00 93.19 205 TRP A CA 1
ATOM 1579 C C . TRP A 1 205 ? 10.806 -22.838 11.004 1.00 93.19 205 TRP A C 1
ATOM 1581 O O . TRP A 1 205 ? 10.466 -22.469 12.131 1.00 93.19 205 TRP A O 1
ATOM 1591 N N . PHE A 1 206 ? 10.457 -22.182 9.901 1.00 93.94 206 PHE A N 1
ATOM 1592 C CA . PHE A 1 206 ? 9.624 -20.990 9.923 1.00 93.94 206 PHE A CA 1
ATOM 1593 C C . PHE A 1 206 ? 8.241 -21.274 10.519 1.00 93.94 206 PHE A C 1
ATOM 1595 O O . PHE A 1 206 ? 7.805 -20.579 11.438 1.00 93.94 206 PHE A O 1
ATOM 1602 N N . ASN A 1 207 ? 7.576 -22.336 10.054 1.00 95.69 207 ASN A N 1
ATOM 1603 C CA . ASN A 1 207 ? 6.257 -22.733 10.543 1.00 95.69 207 ASN A CA 1
ATOM 1604 C C . ASN A 1 207 ? 6.285 -23.120 12.024 1.00 95.69 207 ASN A C 1
ATOM 1606 O O . ASN A 1 207 ? 5.399 -22.714 12.773 1.00 95.69 207 ASN A O 1
ATOM 1610 N N . LEU A 1 208 ? 7.309 -23.859 12.462 1.00 94.62 208 LEU A N 1
ATOM 1611 C CA . LEU A 1 208 ? 7.494 -24.200 13.871 1.00 94.62 208 LEU A CA 1
ATOM 1612 C C . LEU A 1 208 ? 7.658 -22.938 14.726 1.00 94.62 208 LEU A C 1
ATOM 1614 O O . LEU A 1 208 ? 6.996 -22.796 15.751 1.00 94.62 208 LEU A O 1
ATOM 1618 N N . THR A 1 209 ? 8.487 -21.994 14.283 1.00 94.38 209 THR A N 1
ATOM 1619 C CA . THR A 1 209 ? 8.712 -20.726 14.992 1.00 94.38 209 THR A CA 1
ATOM 1620 C C . THR A 1 209 ? 7.415 -19.929 15.119 1.00 94.38 209 THR A C 1
ATOM 1622 O O . THR A 1 209 ? 7.052 -19.502 16.214 1.00 94.38 209 THR A O 1
ATOM 1625 N N . TYR A 1 210 ? 6.656 -19.794 14.030 1.00 95.62 210 TYR A N 1
ATOM 1626 C CA . TYR A 1 210 ? 5.363 -19.110 14.054 1.00 95.62 210 TYR A CA 1
ATOM 1627 C C . TYR A 1 210 ? 4.318 -19.822 14.905 1.00 95.62 210 TYR A C 1
ATOM 1629 O O . TYR A 1 210 ? 3.540 -19.160 15.590 1.00 95.62 210 TYR A O 1
ATOM 1637 N N . PHE A 1 211 ? 4.314 -21.154 14.912 1.00 97.12 211 PHE A N 1
ATOM 1638 C CA . PHE A 1 211 ? 3.460 -21.930 15.801 1.00 97.12 211 PHE A CA 1
ATOM 1639 C C . PHE A 1 211 ? 3.784 -21.647 17.274 1.00 97.12 211 PHE A C 1
ATOM 1641 O O . PHE A 1 211 ? 2.872 -21.409 18.066 1.00 97.12 211 PHE A O 1
ATOM 1648 N N . LEU A 1 212 ? 5.068 -21.599 17.641 1.00 97.44 212 LEU A N 1
ATOM 1649 C CA . LEU A 1 212 ? 5.497 -21.264 19.002 1.00 97.44 212 LEU A CA 1
ATOM 1650 C C . LEU A 1 212 ? 5.101 -19.831 19.389 1.00 97.44 212 LEU A C 1
ATOM 1652 O O . LEU A 1 212 ? 4.579 -19.619 20.484 1.00 97.44 212 LEU A O 1
ATOM 1656 N N . ILE A 1 213 ? 5.273 -18.861 18.484 1.00 97.00 213 ILE A N 1
ATOM 1657 C CA . ILE A 1 213 ? 4.819 -17.476 18.687 1.00 97.00 213 ILE A CA 1
ATOM 1658 C C . ILE A 1 213 ? 3.295 -17.432 18.867 1.00 97.00 213 ILE A C 1
ATOM 1660 O O . ILE A 1 213 ? 2.803 -16.783 19.791 1.00 97.00 213 ILE A O 1
ATOM 1664 N N . ALA A 1 214 ? 2.537 -18.147 18.032 1.00 97.44 214 ALA A N 1
ATOM 1665 C CA . ALA A 1 214 ? 1.082 -18.220 18.117 1.00 97.44 214 ALA A CA 1
ATOM 1666 C C . ALA A 1 214 ? 0.620 -18.818 19.454 1.00 97.44 214 ALA A C 1
ATOM 1668 O O . ALA A 1 214 ? -0.255 -18.254 20.110 1.00 97.44 214 ALA A O 1
ATOM 1669 N N . ALA A 1 215 ? 1.236 -19.919 19.892 1.00 98.06 215 ALA A N 1
ATOM 1670 C CA . ALA A 1 215 ? 0.944 -20.553 21.172 1.00 98.06 215 ALA A CA 1
ATOM 1671 C C . ALA A 1 215 ? 1.254 -19.619 22.353 1.00 98.06 215 ALA A C 1
ATOM 1673 O O . ALA A 1 215 ? 0.423 -19.461 23.253 1.00 98.06 215 ALA A O 1
ATOM 1674 N N . ALA A 1 216 ? 2.407 -18.941 22.322 1.00 97.81 216 ALA A N 1
ATOM 1675 C CA . ALA A 1 216 ? 2.774 -17.943 23.322 1.00 97.81 216 ALA A CA 1
ATOM 1676 C C . ALA A 1 216 ? 1.769 -16.780 23.351 1.00 97.81 216 ALA A C 1
ATOM 1678 O O . ALA A 1 216 ? 1.317 -16.381 24.424 1.00 97.81 216 ALA A O 1
ATOM 1679 N N . PHE A 1 217 ? 1.350 -16.276 22.189 1.00 96.00 217 PHE A N 1
ATOM 1680 C CA . PHE A 1 217 ? 0.365 -15.202 22.093 1.00 96.00 217 PHE A CA 1
ATOM 1681 C C . PHE A 1 217 ? -1.005 -15.626 22.635 1.00 96.00 217 PHE A C 1
ATOM 1683 O O . PHE A 1 217 ? -1.602 -14.894 23.421 1.00 96.00 217 PHE A O 1
ATOM 1690 N N . ILE A 1 218 ? -1.490 -16.826 22.293 1.00 96.31 218 ILE A N 1
ATOM 1691 C CA . ILE A 1 218 ? -2.745 -17.381 22.830 1.00 96.31 218 ILE A CA 1
ATOM 1692 C C . ILE A 1 218 ? -2.675 -17.479 24.357 1.00 96.31 218 ILE A C 1
ATOM 1694 O O . ILE A 1 218 ? -3.611 -17.069 25.049 1.00 96.31 218 ILE A O 1
ATOM 1698 N N . TYR A 1 219 ? -1.556 -17.971 24.894 1.00 96.50 219 TYR A N 1
ATOM 1699 C CA . TYR A 1 219 ? -1.332 -18.029 26.335 1.00 96.50 219 TYR A CA 1
ATOM 1700 C C . TYR A 1 219 ? -1.363 -16.633 26.977 1.00 96.50 219 TYR A C 1
ATOM 1702 O O . TYR A 1 219 ? -2.031 -16.439 27.996 1.00 96.50 219 TYR A O 1
ATOM 1710 N N . LEU A 1 220 ? -0.706 -15.642 26.366 1.00 95.00 220 LEU A N 1
ATOM 1711 C CA . LEU A 1 220 ? -0.709 -14.257 26.842 1.00 95.00 220 LEU A CA 1
ATOM 1712 C C . LEU A 1 220 ? -2.105 -13.628 26.773 1.00 95.00 220 LEU A C 1
ATOM 1714 O O . LEU A 1 220 ? -2.513 -12.977 27.732 1.00 95.00 220 LEU A O 1
ATOM 1718 N N . CYS A 1 221 ? -2.879 -13.868 25.714 1.00 93.19 221 CYS A N 1
ATOM 1719 C CA . CYS A 1 221 ? -4.275 -13.442 25.630 1.00 93.19 221 CYS A CA 1
ATOM 1720 C C . CYS A 1 221 ? -5.116 -14.063 26.745 1.00 93.19 221 CYS A C 1
ATOM 1722 O O . CYS A 1 221 ? -5.817 -13.347 27.458 1.00 93.19 221 CYS A O 1
ATOM 1724 N N . HIS A 1 222 ? -5.012 -15.377 26.951 1.00 93.94 222 HIS A N 1
ATOM 1725 C CA . HIS A 1 222 ? -5.713 -16.064 28.037 1.00 93.94 222 HIS A CA 1
ATOM 1726 C C . HIS A 1 222 ? -5.331 -15.503 29.407 1.00 93.94 222 HIS A C 1
ATOM 1728 O O . HIS A 1 222 ? -6.197 -15.260 30.252 1.00 93.94 222 HIS A O 1
ATOM 1734 N N . ARG A 1 223 ? -4.036 -15.238 29.627 1.00 94.69 223 ARG A N 1
ATOM 1735 C CA . ARG A 1 223 ? -3.558 -14.608 30.857 1.00 94.69 223 ARG A CA 1
ATOM 1736 C C . ARG A 1 223 ? -4.121 -13.202 31.002 1.00 94.69 223 ARG A C 1
ATOM 1738 O O . ARG A 1 223 ? -4.638 -12.918 32.074 1.00 94.69 223 ARG A O 1
ATOM 1745 N N . HIS A 1 224 ? -4.096 -12.385 29.949 1.00 92.25 224 HIS A N 1
ATOM 1746 C CA . HIS A 1 224 ? -4.620 -11.018 29.934 1.00 92.25 224 HIS A CA 1
ATOM 1747 C C . HIS A 1 224 ? -6.119 -10.955 30.251 1.00 92.25 224 HIS A C 1
ATOM 1749 O O . HIS A 1 224 ? -6.562 -10.069 30.982 1.00 92.25 224 HIS A O 1
ATOM 1755 N N . LEU A 1 225 ? -6.897 -11.919 29.744 1.00 90.06 225 LEU A N 1
ATOM 1756 C CA . LEU A 1 225 ? -8.333 -12.026 30.011 1.00 90.06 225 LEU A CA 1
ATOM 1757 C C . LEU A 1 225 ? -8.642 -12.302 31.489 1.00 90.06 225 LEU A C 1
ATOM 1759 O O . LEU A 1 225 ? -9.685 -11.864 31.978 1.00 90.06 225 LEU A O 1
ATOM 1763 N N . LYS A 1 226 ? -7.743 -13.004 32.196 1.00 91.31 226 LYS A N 1
ATOM 1764 C CA . LYS A 1 226 ? -7.853 -13.274 33.639 1.00 91.31 226 LYS A CA 1
ATOM 1765 C C . LYS A 1 226 ? -7.230 -12.168 34.493 1.00 91.31 226 LYS A C 1
ATOM 1767 O O . LYS A 1 226 ? -7.838 -11.729 35.457 1.00 91.31 226 LYS A O 1
ATOM 1772 N N . ASN A 1 227 ? -6.022 -11.741 34.139 1.00 92.50 227 ASN A N 1
ATOM 1773 C CA . ASN A 1 227 ? -5.198 -10.768 34.846 1.00 92.50 227 ASN A CA 1
ATOM 1774 C C . ASN A 1 227 ? -4.528 -9.849 33.822 1.00 92.50 227 ASN A C 1
ATOM 1776 O O . ASN A 1 227 ? -3.733 -10.312 33.004 1.00 92.50 227 ASN A O 1
ATOM 1780 N N . ARG A 1 228 ? -4.826 -8.546 33.877 1.00 88.81 228 ARG A N 1
ATOM 1781 C CA . ARG A 1 228 ? -4.286 -7.573 32.918 1.00 88.81 228 ARG A CA 1
ATOM 1782 C C . ARG A 1 228 ? -2.755 -7.582 32.940 1.00 88.81 228 ARG A C 1
ATOM 1784 O O . ARG A 1 228 ? -2.137 -7.511 33.997 1.00 88.81 228 ARG A O 1
ATOM 1791 N N . ILE A 1 229 ? -2.165 -7.662 31.751 1.00 91.88 229 ILE A N 1
ATOM 1792 C CA . ILE A 1 229 ? -0.712 -7.610 31.560 1.00 91.88 229 ILE A CA 1
ATOM 1793 C C . ILE A 1 229 ? -0.267 -6.139 31.634 1.00 91.88 229 ILE A C 1
ATOM 1795 O O . ILE A 1 229 ? -0.824 -5.339 30.882 1.00 91.88 229 ILE A O 1
ATOM 1799 N N . PRO A 1 230 ? 0.731 -5.781 32.468 1.00 90.94 230 PRO A N 1
ATOM 1800 C CA . PRO A 1 230 ? 1.123 -4.385 32.696 1.00 90.94 230 PRO A CA 1
ATOM 1801 C C . PRO A 1 230 ? 1.604 -3.619 31.459 1.00 90.94 230 PRO A C 1
ATOM 1803 O O . PRO A 1 230 ? 1.415 -2.413 31.386 1.00 90.94 230 PRO A O 1
ATOM 1806 N N . VAL A 1 231 ? 2.211 -4.306 30.483 1.00 90.31 231 VAL A N 1
ATOM 1807 C CA . VAL A 1 231 ? 2.750 -3.667 29.267 1.00 90.31 231 VAL A CA 1
ATOM 1808 C C . VAL A 1 231 ? 1.657 -3.124 28.338 1.00 90.31 231 VAL A C 1
ATOM 1810 O O . VAL A 1 231 ? 1.937 -2.303 27.471 1.00 90.31 231 VAL A O 1
ATOM 1813 N N . LEU A 1 232 ? 0.412 -3.593 28.486 1.00 91.25 232 LEU A N 1
ATOM 1814 C CA . LEU A 1 232 ? -0.688 -3.200 27.613 1.00 91.25 232 LEU A CA 1
ATOM 1815 C C . LEU A 1 232 ? -1.383 -1.944 28.157 1.00 91.25 232 LEU A C 1
ATOM 1817 O O . LEU A 1 232 ? -1.870 -1.978 29.292 1.00 91.25 232 LEU A O 1
ATOM 1821 N N . PRO A 1 233 ? -1.504 -0.870 27.353 1.00 91.56 233 PRO A N 1
ATOM 1822 C CA . PRO A 1 233 ? -2.203 0.338 27.765 1.00 91.56 233 PRO A CA 1
ATOM 1823 C C . PRO A 1 233 ? -3.647 0.057 28.186 1.00 91.56 233 PRO A C 1
ATOM 1825 O O . PRO A 1 233 ? -4.348 -0.783 27.609 1.00 91.56 233 PRO A O 1
ATOM 1828 N N . SER A 1 234 ? -4.114 0.781 29.200 1.00 89.00 234 SER A N 1
ATOM 1829 C CA . SER A 1 234 ? -5.490 0.677 29.686 1.00 89.00 234 SER A CA 1
ATOM 1830 C C . SER A 1 234 ? -6.480 1.410 28.779 1.00 89.00 234 SER A C 1
ATOM 1832 O O . SER A 1 234 ? -7.629 0.972 28.668 1.00 89.00 234 SER A O 1
ATOM 1834 N N . THR A 1 235 ? -6.039 2.477 28.109 1.00 89.06 235 THR A N 1
ATOM 1835 C CA . THR A 1 235 ? -6.896 3.363 27.316 1.00 89.06 235 THR A CA 1
ATOM 1836 C C . THR A 1 235 ? -7.057 2.878 25.870 1.00 89.06 235 THR A C 1
ATOM 1838 O O . THR A 1 235 ? -6.139 2.265 25.315 1.00 89.06 235 THR A O 1
ATOM 1841 N N . PRO A 1 236 ? -8.221 3.110 25.226 1.00 86.62 236 PRO A N 1
ATOM 1842 C CA . PRO A 1 236 ? -8.437 2.726 23.829 1.00 86.62 236 PRO A CA 1
ATOM 1843 C C . PRO A 1 236 ? -7.423 3.357 22.872 1.00 86.62 236 PRO A C 1
ATOM 1845 O O . PRO A 1 236 ? -6.937 2.673 21.972 1.00 86.62 236 PRO A O 1
ATOM 1848 N N . LEU A 1 237 ? -7.061 4.626 23.105 1.00 89.00 237 LEU A N 1
ATOM 1849 C CA . LEU A 1 237 ? -6.042 5.323 22.324 1.00 89.00 237 LEU A CA 1
ATOM 1850 C C . LEU A 1 237 ? -4.693 4.604 22.425 1.00 89.00 237 LEU A C 1
ATOM 1852 O O . LEU A 1 237 ? -4.146 4.210 21.398 1.00 89.00 237 LEU A O 1
ATOM 1856 N N . GLY A 1 238 ? -4.212 4.344 23.645 1.00 92.50 238 GLY A N 1
ATOM 1857 C CA . GLY A 1 238 ? -2.942 3.650 23.856 1.00 92.50 238 GLY A CA 1
ATOM 1858 C C . GLY A 1 238 ? -2.916 2.254 23.230 1.00 92.50 238 GLY A C 1
ATOM 1859 O O . GLY A 1 238 ? -1.935 1.870 22.594 1.00 92.50 238 GLY A O 1
ATOM 1860 N N . LYS A 1 239 ? -4.015 1.496 23.339 1.00 90.75 239 LYS A N 1
ATOM 1861 C CA . LYS A 1 239 ? -4.141 0.183 22.683 1.00 90.75 239 LYS A CA 1
ATOM 1862 C C . LYS A 1 239 ? -4.066 0.297 21.162 1.00 90.75 239 LYS A C 1
ATOM 1864 O O . LYS A 1 239 ? -3.382 -0.508 20.534 1.00 90.75 239 LYS A O 1
ATOM 1869 N N . GLY A 1 240 ? -4.748 1.286 20.582 1.00 90.94 240 GLY A N 1
ATOM 1870 C CA . GLY A 1 240 ? -4.720 1.560 19.146 1.00 90.94 240 GLY A CA 1
ATOM 1871 C C . GLY A 1 240 ? -3.329 1.958 18.653 1.00 90.94 240 GLY A C 1
ATOM 1872 O O . GLY A 1 240 ? -2.858 1.400 17.665 1.00 90.94 240 GLY A O 1
ATOM 1873 N N . GLN A 1 241 ? -2.643 2.850 19.374 1.00 94.38 241 GLN A N 1
ATOM 1874 C CA . GLN A 1 241 ? -1.265 3.259 19.079 1.00 94.38 241 GLN A CA 1
ATOM 1875 C C . GLN A 1 241 ? -0.317 2.057 19.112 1.00 94.38 241 GLN A C 1
ATOM 1877 O O . GLN A 1 241 ? 0.421 1.829 18.157 1.00 94.38 241 GLN A O 1
ATOM 1882 N N . LEU A 1 242 ? -0.371 1.245 20.174 1.00 95.00 242 LEU A N 1
ATOM 1883 C CA . LEU A 1 242 ? 0.481 0.063 20.302 1.00 95.00 242 LEU A CA 1
ATOM 1884 C C . LEU A 1 242 ? 0.205 -0.958 19.190 1.00 95.00 242 LEU A C 1
ATOM 1886 O O . LEU A 1 242 ? 1.146 -1.462 18.581 1.00 95.00 242 LEU A O 1
ATOM 1890 N N . LEU A 1 243 ? -1.069 -1.243 18.898 1.00 93.88 243 LEU A N 1
ATOM 1891 C CA . LEU A 1 243 ? -1.452 -2.147 17.812 1.00 93.88 243 LEU A CA 1
ATOM 1892 C C . LEU A 1 243 ? -0.919 -1.651 16.464 1.00 93.88 243 LEU A C 1
ATOM 1894 O O . LEU A 1 243 ? -0.313 -2.428 15.728 1.00 93.88 243 LEU A O 1
ATOM 1898 N N . PHE A 1 244 ? -1.105 -0.364 16.165 1.00 94.62 244 PHE A N 1
ATOM 1899 C CA . PHE A 1 244 ? -0.602 0.255 14.943 1.00 94.62 244 PHE A CA 1
ATOM 1900 C C . PHE A 1 244 ? 0.919 0.126 14.831 1.00 94.62 244 PHE A C 1
ATOM 1902 O O . PHE A 1 244 ? 1.410 -0.322 13.800 1.00 94.62 244 PHE A O 1
ATOM 1909 N N . LEU A 1 245 ? 1.663 0.460 15.890 1.00 97.12 245 LEU A N 1
ATOM 1910 C CA . LEU A 1 245 ? 3.126 0.402 15.887 1.00 97.12 245 LEU A CA 1
ATOM 1911 C C . LEU A 1 245 ? 3.652 -1.024 15.713 1.00 97.12 245 LEU A C 1
ATOM 1913 O O . LEU A 1 245 ? 4.587 -1.230 14.942 1.00 97.12 245 LEU A O 1
ATOM 1917 N N . MET A 1 246 ? 3.040 -2.008 16.379 1.00 95.94 246 MET A N 1
ATOM 1918 C CA . MET A 1 246 ? 3.417 -3.414 16.211 1.00 95.94 246 MET A CA 1
ATOM 1919 C C . MET A 1 246 ? 3.211 -3.875 14.767 1.00 95.94 246 MET A C 1
ATOM 1921 O O . MET A 1 246 ? 4.109 -4.489 14.192 1.00 95.94 246 MET A O 1
ATOM 1925 N N . VAL A 1 247 ? 2.062 -3.559 14.162 1.00 95.12 247 VAL A N 1
ATOM 1926 C CA . VAL A 1 247 ? 1.772 -3.929 12.767 1.00 95.12 247 VAL A CA 1
ATOM 1927 C C . VAL A 1 247 ? 2.711 -3.207 11.801 1.00 95.12 247 VAL A C 1
ATOM 1929 O O . VAL A 1 247 ? 3.323 -3.859 10.956 1.00 95.12 247 VAL A O 1
ATOM 1932 N N . LEU A 1 248 ? 2.870 -1.889 11.957 1.00 95.88 248 LEU A N 1
ATOM 1933 C CA . LEU A 1 248 ? 3.729 -1.053 11.120 1.00 95.88 248 LEU A CA 1
ATOM 1934 C C . LEU A 1 248 ? 5.156 -1.598 11.082 1.00 95.88 248 LEU A C 1
ATOM 1936 O O . LEU A 1 248 ? 5.671 -1.894 10.007 1.00 95.88 248 LEU A O 1
ATOM 1940 N N . TRP A 1 249 ? 5.785 -1.767 12.246 1.00 97.56 249 TRP A N 1
ATOM 1941 C CA . TRP A 1 249 ? 7.179 -2.197 12.305 1.00 97.56 249 TRP A CA 1
ATOM 1942 C C . TRP A 1 249 ? 7.364 -3.655 11.899 1.00 97.56 249 TRP A C 1
ATOM 1944 O O . TRP A 1 249 ? 8.353 -3.965 11.240 1.00 97.56 249 TRP A O 1
ATOM 1954 N N . THR A 1 250 ? 6.397 -4.532 12.189 1.00 95.94 250 THR A N 1
ATOM 1955 C CA . THR A 1 250 ? 6.439 -5.912 11.684 1.00 95.94 250 THR A CA 1
ATOM 1956 C C . THR A 1 250 ? 6.446 -5.931 10.159 1.00 95.94 250 THR A C 1
ATOM 1958 O O . THR A 1 250 ? 7.249 -6.641 9.563 1.00 95.94 250 THR A O 1
ATOM 1961 N N . TRP A 1 251 ? 5.594 -5.136 9.506 1.00 94.50 251 TRP A N 1
ATOM 1962 C CA . TRP A 1 251 ? 5.551 -5.074 8.043 1.00 94.50 251 TRP A CA 1
ATOM 1963 C C . TRP A 1 251 ? 6.779 -4.409 7.431 1.00 94.50 251 TRP A C 1
ATOM 1965 O O . TRP A 1 251 ? 7.275 -4.902 6.423 1.00 94.50 251 TRP A O 1
ATOM 1975 N N . VAL A 1 252 ? 7.290 -3.334 8.031 1.00 95.56 252 VAL A N 1
ATOM 1976 C CA . VAL A 1 252 ? 8.500 -2.646 7.552 1.00 95.56 252 VAL A CA 1
ATOM 1977 C C . VAL A 1 252 ? 9.704 -3.585 7.605 1.00 95.56 252 VAL A C 1
ATOM 1979 O O . VAL A 1 252 ? 10.392 -3.752 6.600 1.00 95.56 252 VAL A O 1
ATOM 1982 N N . VAL A 1 253 ? 9.918 -4.256 8.741 1.00 96.19 253 VAL A N 1
ATOM 1983 C CA . VAL A 1 253 ? 11.023 -5.212 8.908 1.00 96.19 253 VAL A CA 1
ATOM 1984 C C . VAL A 1 253 ? 10.844 -6.413 7.983 1.00 96.19 253 VAL A C 1
ATOM 1986 O O . VAL A 1 253 ? 11.771 -6.772 7.268 1.00 96.19 253 VAL A O 1
ATOM 1989 N N . ALA A 1 254 ? 9.642 -6.984 7.909 1.00 94.62 254 ALA A N 1
ATOM 1990 C CA . ALA A 1 254 ? 9.357 -8.095 7.008 1.00 94.62 254 ALA A CA 1
ATOM 1991 C C . ALA A 1 254 ? 9.601 -7.757 5.534 1.00 94.62 254 ALA A C 1
ATOM 1993 O O . ALA A 1 254 ? 10.130 -8.580 4.785 1.00 94.62 254 ALA A O 1
ATOM 1994 N N . ASN A 1 255 ? 9.190 -6.567 5.094 1.00 93.00 255 ASN A N 1
ATOM 1995 C CA . ASN A 1 255 ? 9.396 -6.133 3.718 1.00 93.00 255 ASN A CA 1
ATOM 1996 C C . ASN A 1 255 ? 10.888 -5.931 3.426 1.00 93.00 255 ASN A C 1
ATOM 1998 O O . ASN A 1 255 ? 11.370 -6.371 2.383 1.00 93.00 255 ASN A O 1
ATOM 2002 N N . TRP A 1 256 ? 11.626 -5.364 4.382 1.00 93.94 256 TRP A N 1
ATOM 2003 C CA . TRP A 1 256 ? 13.077 -5.233 4.304 1.00 93.94 256 TRP A CA 1
ATOM 2004 C C . TRP A 1 256 ? 13.775 -6.592 4.196 1.00 93.94 256 TRP A C 1
ATOM 2006 O O . TRP A 1 256 ? 14.560 -6.813 3.276 1.00 93.94 256 TRP A O 1
ATOM 2016 N N . GLU A 1 257 ? 13.449 -7.538 5.080 1.00 94.50 257 GLU A N 1
ATOM 2017 C CA . GLU A 1 257 ? 13.997 -8.900 5.051 1.00 94.50 257 GLU A CA 1
ATOM 2018 C C . GLU A 1 257 ? 13.694 -9.627 3.736 1.00 94.50 257 GLU A C 1
ATOM 2020 O O . GLU A 1 257 ? 14.506 -10.423 3.260 1.00 94.50 257 GLU A O 1
ATOM 2025 N N . ARG A 1 258 ? 12.538 -9.351 3.122 1.00 92.50 258 ARG A N 1
ATOM 2026 C CA . ARG A 1 258 ? 12.202 -9.869 1.792 1.00 92.50 258 ARG A CA 1
ATOM 2027 C C . ARG A 1 258 ? 13.089 -9.279 0.703 1.00 92.50 258 ARG A C 1
ATOM 2029 O O . ARG A 1 258 ? 13.436 -9.986 -0.236 1.00 92.50 258 ARG A O 1
ATOM 2036 N N . ALA A 1 259 ? 13.401 -7.989 0.794 1.00 91.50 259 ALA A N 1
ATOM 2037 C CA . ALA A 1 259 ? 14.164 -7.268 -0.216 1.00 91.50 259 ALA A CA 1
ATOM 2038 C C . ALA A 1 259 ? 15.675 -7.535 -0.128 1.00 91.50 259 ALA A C 1
ATOM 2040 O O . ALA A 1 259 ? 16.348 -7.510 -1.157 1.00 91.50 259 ALA A O 1
ATOM 2041 N N . MET A 1 260 ? 16.204 -7.821 1.068 1.00 92.06 260 MET A N 1
ATOM 2042 C CA . MET A 1 260 ? 17.647 -7.969 1.304 1.00 92.06 260 MET A CA 1
ATOM 2043 C C . MET A 1 260 ? 18.382 -8.939 0.356 1.00 92.06 260 MET A C 1
ATOM 2045 O O . MET A 1 260 ? 19.440 -8.546 -0.136 1.00 92.06 260 MET A O 1
ATOM 2049 N N . PRO A 1 261 ? 17.886 -10.160 0.060 1.00 90.75 261 PRO A N 1
ATOM 2050 C CA . PRO A 1 261 ? 18.605 -11.110 -0.800 1.00 90.75 261 PRO A CA 1
ATOM 2051 C C . PRO A 1 261 ? 18.894 -10.597 -2.216 1.00 90.75 261 PRO A C 1
ATOM 2053 O O . PRO A 1 261 ? 19.879 -11.012 -2.819 1.00 90.75 261 PRO A O 1
ATOM 2056 N N . GLY A 1 262 ? 18.047 -9.704 -2.733 1.00 86.12 262 GLY A N 1
ATOM 2057 C CA . GLY A 1 262 ? 18.135 -9.150 -4.085 1.00 86.12 262 GLY A CA 1
ATOM 2058 C C . GLY A 1 262 ? 18.278 -7.630 -4.097 1.00 86.12 262 GLY A C 1
ATOM 2059 O O . GLY A 1 262 ? 17.819 -6.987 -5.038 1.00 86.12 262 GLY A O 1
ATOM 2060 N N . MET A 1 263 ? 18.828 -7.036 -3.033 1.00 86.88 263 MET A N 1
ATOM 2061 C CA . MET A 1 263 ? 18.848 -5.583 -2.881 1.00 86.88 263 MET A CA 1
ATOM 2062 C C . MET A 1 263 ? 19.768 -4.915 -3.910 1.00 86.88 263 MET A C 1
ATOM 2064 O O . MET A 1 263 ? 20.977 -5.139 -3.926 1.00 86.88 263 MET A O 1
ATOM 2068 N N . ASP A 1 264 ? 19.187 -4.039 -4.730 1.00 86.00 264 ASP A N 1
ATOM 2069 C CA . ASP A 1 264 ? 19.896 -3.143 -5.644 1.00 86.00 264 ASP A CA 1
ATOM 2070 C C . ASP A 1 264 ? 19.682 -1.666 -5.259 1.00 86.00 264 ASP A C 1
ATOM 2072 O O . ASP A 1 264 ? 18.904 -1.340 -4.356 1.00 86.00 264 ASP A O 1
ATOM 2076 N N . GLY A 1 265 ? 20.371 -0.746 -5.944 1.00 82.56 265 GLY A N 1
ATOM 2077 C CA . GLY A 1 265 ? 20.281 0.689 -5.650 1.00 82.56 265 GLY A CA 1
ATOM 2078 C C . GLY A 1 265 ? 18.879 1.285 -5.839 1.00 82.56 265 GLY A C 1
ATOM 2079 O O . GLY A 1 265 ? 18.484 2.177 -5.088 1.00 82.56 265 GLY A O 1
ATOM 2080 N N . SER A 1 266 ? 18.096 0.773 -6.792 1.00 76.69 266 SER A N 1
ATOM 2081 C CA . SER A 1 266 ? 16.720 1.225 -7.031 1.00 76.69 266 SER A CA 1
ATOM 2082 C C . SER A 1 266 ? 15.760 0.722 -5.948 1.00 76.69 266 SER A C 1
ATOM 2084 O O . SER A 1 266 ? 14.860 1.447 -5.507 1.00 76.69 266 SER A O 1
ATOM 2086 N N . ARG A 1 267 ? 15.978 -0.508 -5.466 1.00 82.56 267 ARG A N 1
ATOM 2087 C CA . ARG A 1 267 ? 15.208 -1.106 -4.379 1.00 82.56 267 ARG A CA 1
ATOM 2088 C C . ARG A 1 267 ? 15.529 -0.438 -3.050 1.00 82.56 267 ARG A C 1
ATOM 2090 O O . ARG A 1 267 ? 14.598 -0.138 -2.308 1.00 82.56 267 ARG A O 1
ATOM 2097 N N . LEU A 1 268 ? 16.800 -0.127 -2.792 1.00 86.38 268 LEU A N 1
ATOM 2098 C CA . LEU A 1 268 ? 17.240 0.553 -1.572 1.00 86.38 268 LEU A CA 1
ATOM 2099 C C . LEU A 1 268 ? 16.487 1.868 -1.347 1.00 86.38 268 LEU A C 1
ATOM 2101 O O . LEU A 1 268 ? 16.042 2.123 -0.233 1.00 86.38 268 LEU A O 1
ATOM 2105 N N . LEU A 1 269 ? 16.292 2.673 -2.397 1.00 83.31 269 LEU A N 1
ATOM 2106 C CA . LEU A 1 269 ? 15.541 3.926 -2.291 1.00 83.31 269 LEU A CA 1
ATOM 2107 C C . LEU A 1 269 ? 14.096 3.683 -1.833 1.00 83.31 269 LEU A C 1
ATOM 2109 O O . LEU A 1 269 ? 13.616 4.352 -0.923 1.00 83.31 269 LEU A O 1
ATOM 2113 N N . THR A 1 270 ? 13.423 2.694 -2.431 1.00 83.50 270 THR A N 1
ATOM 2114 C CA . THR A 1 270 ? 12.042 2.327 -2.076 1.00 83.50 270 THR A CA 1
ATOM 2115 C C . THR A 1 270 ? 11.947 1.881 -0.618 1.00 83.50 270 THR A C 1
ATOM 2117 O O . THR A 1 270 ? 11.105 2.371 0.131 1.00 83.50 270 THR A O 1
ATOM 2120 N N . GLU A 1 271 ? 12.833 0.979 -0.205 1.00 89.75 271 GLU A N 1
ATOM 2121 C CA . GLU A 1 271 ? 12.845 0.446 1.155 1.00 89.75 271 GLU A CA 1
ATOM 2122 C C . GLU A 1 271 ? 13.196 1.519 2.196 1.00 89.75 271 GLU A C 1
ATOM 2124 O O . GLU A 1 271 ? 12.570 1.604 3.254 1.00 89.75 271 GLU A O 1
ATOM 2129 N N . TRP A 1 272 ? 14.141 2.405 1.878 1.00 89.44 272 TRP A N 1
ATOM 2130 C CA . TRP A 1 272 ? 14.496 3.534 2.733 1.00 89.44 272 TRP A CA 1
ATOM 2131 C C . TRP A 1 272 ? 13.327 4.509 2.909 1.00 89.44 272 TRP A C 1
ATOM 2133 O O . TRP A 1 272 ? 13.034 4.922 4.031 1.00 89.44 272 TRP A O 1
ATOM 2143 N N . THR A 1 273 ? 12.600 4.833 1.834 1.00 88.50 273 THR A N 1
ATOM 2144 C CA . THR A 1 273 ? 11.398 5.676 1.917 1.00 88.50 273 THR A CA 1
ATOM 2145 C C . THR A 1 273 ? 10.325 5.047 2.810 1.00 88.50 273 THR A C 1
ATOM 2147 O O . THR A 1 273 ? 9.713 5.754 3.613 1.00 88.50 273 THR A O 1
ATOM 2150 N N . ILE A 1 274 ? 10.124 3.726 2.737 1.00 90.62 274 ILE A N 1
ATOM 2151 C CA . ILE A 1 274 ? 9.207 3.002 3.632 1.00 90.62 274 ILE A CA 1
ATOM 2152 C C . ILE A 1 274 ? 9.641 3.160 5.098 1.00 90.62 274 ILE A C 1
ATOM 2154 O O . ILE A 1 274 ? 8.811 3.494 5.946 1.00 90.62 274 ILE A O 1
ATOM 2158 N N . PHE A 1 275 ? 10.934 2.997 5.396 1.00 94.56 275 PHE A N 1
ATOM 2159 C CA . PHE A 1 275 ? 11.483 3.191 6.743 1.00 94.56 275 PHE A CA 1
ATOM 2160 C C . PHE A 1 275 ? 11.276 4.614 7.270 1.00 94.56 275 PHE A C 1
ATOM 2162 O O . PHE A 1 275 ? 10.796 4.795 8.389 1.00 94.56 275 PHE A O 1
ATOM 2169 N N . VAL A 1 276 ? 11.604 5.632 6.473 1.00 94.25 276 VAL A N 1
ATOM 2170 C CA . VAL A 1 276 ? 11.433 7.040 6.866 1.00 94.25 276 VAL A CA 1
ATOM 2171 C C . VAL A 1 276 ? 9.963 7.348 7.147 1.00 94.25 276 VAL A C 1
ATOM 2173 O O . VAL A 1 276 ? 9.646 7.949 8.174 1.00 94.25 276 VAL A O 1
ATOM 2176 N N . ASN A 1 277 ? 9.051 6.873 6.296 1.00 92.31 277 ASN A N 1
ATOM 2177 C CA . ASN A 1 277 ? 7.617 7.027 6.524 1.00 92.31 277 ASN A CA 1
ATOM 2178 C C . ASN A 1 277 ? 7.164 6.333 7.813 1.00 92.31 277 ASN A C 1
ATOM 2180 O O . ASN A 1 277 ? 6.363 6.901 8.554 1.00 92.31 277 ASN A O 1
ATOM 2184 N N . ALA A 1 278 ? 7.693 5.148 8.125 1.00 95.94 278 ALA A N 1
ATOM 2185 C CA . ALA A 1 278 ? 7.385 4.449 9.370 1.00 95.94 278 ALA A CA 1
ATOM 2186 C C . ALA A 1 278 ? 7.871 5.216 10.611 1.00 95.94 278 ALA A C 1
ATOM 2188 O O . ALA A 1 278 ? 7.156 5.283 11.615 1.00 95.94 278 ALA A O 1
ATOM 2189 N N . ILE A 1 279 ? 9.043 5.854 10.535 1.00 97.69 279 ILE A N 1
ATOM 2190 C CA . ILE A 1 279 ? 9.568 6.726 11.595 1.00 97.69 279 ILE A CA 1
ATOM 2191 C C . ILE A 1 279 ? 8.650 7.937 11.790 1.00 97.69 279 ILE A C 1
ATOM 2193 O O . ILE A 1 279 ? 8.226 8.207 12.913 1.00 97.69 279 ILE A O 1
ATOM 2197 N N . ILE A 1 280 ? 8.286 8.629 10.707 1.00 95.62 280 ILE A N 1
ATOM 2198 C CA . ILE A 1 280 ? 7.377 9.784 10.763 1.00 95.62 280 ILE A CA 1
ATOM 2199 C C . ILE A 1 280 ? 6.023 9.367 11.350 1.00 95.62 280 ILE A C 1
ATOM 2201 O O . ILE A 1 280 ? 5.538 10.007 12.281 1.00 95.62 280 ILE A O 1
ATOM 2205 N N . CYS A 1 281 ? 5.446 8.258 10.876 1.00 94.69 281 CYS A N 1
ATOM 2206 C CA . CYS A 1 281 ? 4.193 7.719 11.405 1.00 94.69 281 CYS A CA 1
ATOM 2207 C C . CYS A 1 281 ? 4.307 7.380 12.892 1.00 94.69 281 CYS A C 1
ATOM 2209 O O . CYS A 1 281 ? 3.382 7.661 13.647 1.00 94.69 281 CYS A O 1
ATOM 2211 N N . THR A 1 282 ? 5.437 6.817 13.327 1.00 97.56 282 THR A N 1
ATOM 2212 C CA . THR A 1 282 ? 5.687 6.514 14.741 1.00 97.56 282 THR A CA 1
ATOM 2213 C C . THR A 1 282 ? 5.646 7.785 15.585 1.00 97.56 282 THR A C 1
ATOM 2215 O O . THR A 1 282 ? 4.922 7.834 16.577 1.00 97.56 282 THR A O 1
ATOM 2218 N N . VAL A 1 283 ? 6.354 8.838 15.165 1.00 97.50 283 VAL A N 1
ATOM 2219 C CA . VAL A 1 283 ? 6.351 10.130 15.868 1.00 97.50 283 VAL A CA 1
ATOM 2220 C C . VAL A 1 283 ? 4.948 10.736 15.885 1.00 97.50 283 VAL A C 1
ATOM 2222 O O . VAL A 1 283 ? 4.463 11.123 16.944 1.00 97.50 283 VAL A O 1
ATOM 2225 N N . MET A 1 284 ? 4.262 10.776 14.741 1.00 94.81 284 MET A N 1
ATOM 2226 C CA . MET A 1 284 ? 2.916 11.344 14.646 1.00 94.81 284 MET A CA 1
ATOM 2227 C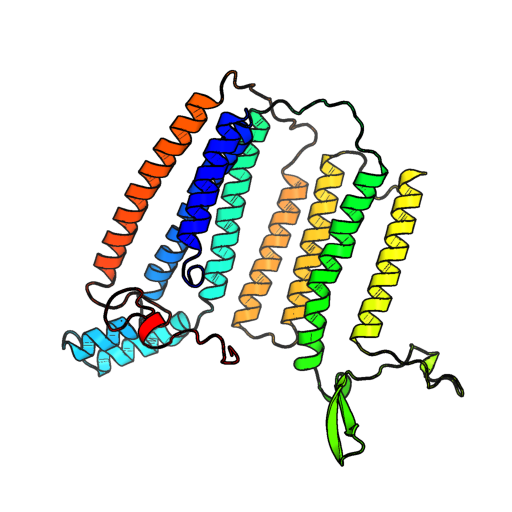 C . MET A 1 284 ? 1.909 10.597 15.523 1.00 94.81 284 MET A C 1
ATOM 2229 O O . MET A 1 284 ? 1.145 11.224 16.252 1.00 94.81 284 MET A O 1
ATOM 2233 N N . VAL A 1 285 ? 1.918 9.264 15.497 1.00 94.31 285 VAL A N 1
ATOM 2234 C CA . VAL A 1 285 ? 0.987 8.447 16.285 1.00 94.31 285 VAL A CA 1
ATOM 2235 C C . VAL A 1 285 ? 1.235 8.598 17.778 1.00 94.31 285 VAL A C 1
ATOM 2237 O O . VAL A 1 285 ? 0.272 8.552 18.536 1.00 94.31 285 VAL A O 1
ATOM 2240 N N . LEU A 1 286 ? 2.479 8.812 18.209 1.00 94.50 286 LEU A N 1
ATOM 2241 C CA . LEU A 1 286 ? 2.815 8.988 19.622 1.00 94.50 286 LEU A CA 1
ATOM 2242 C C . LEU A 1 286 ? 2.605 10.421 20.135 1.00 94.50 286 LEU A C 1
ATOM 2244 O O . LEU A 1 286 ? 2.320 10.589 21.316 1.00 94.50 286 LEU A O 1
ATOM 2248 N N . VAL A 1 287 ? 2.750 11.441 19.282 1.00 94.88 287 VAL A N 1
ATOM 2249 C CA . VAL A 1 287 ? 2.761 12.855 19.707 1.00 94.88 287 VAL A CA 1
ATOM 2250 C C . VAL A 1 287 ? 1.465 13.596 19.379 1.00 94.88 287 VAL A C 1
ATOM 2252 O O . VAL A 1 287 ? 1.050 14.463 20.147 1.00 94.88 287 VAL A O 1
ATOM 2255 N N . CYS A 1 288 ? 0.828 13.308 18.242 1.00 92.00 288 CYS A N 1
ATOM 2256 C CA . CYS A 1 288 ? -0.323 14.084 17.780 1.00 92.00 288 CYS A CA 1
ATOM 2257 C C . CYS A 1 288 ? -1.617 13.817 18.567 1.00 92.00 288 CYS A C 1
ATOM 2259 O O . CYS A 1 288 ? -2.257 14.794 18.950 1.00 92.00 288 CYS A O 1
ATOM 2261 N N . PRO A 1 289 ? -2.050 12.561 18.799 1.00 89.00 289 PRO A N 1
ATOM 2262 C CA . PRO A 1 289 ? -3.308 12.317 19.492 1.00 89.00 289 PRO A CA 1
ATOM 2263 C C . PRO A 1 289 ? -3.135 12.431 21.011 1.00 89.00 289 PRO A C 1
ATOM 2265 O O . PRO A 1 289 ? -2.249 11.802 21.591 1.00 89.00 289 PRO A O 1
ATOM 2268 N N . LYS A 1 290 ? -4.022 13.181 21.672 1.00 87.44 290 LYS A N 1
ATOM 2269 C CA . LYS A 1 290 ? -4.089 13.255 23.138 1.00 87.44 290 LYS A CA 1
ATOM 2270 C C . LYS A 1 290 ? -5.393 12.652 23.636 1.00 87.44 290 LYS A C 1
ATOM 2272 O O . LYS A 1 290 ? -6.427 12.762 22.986 1.00 87.44 290 LYS A O 1
ATOM 2277 N N . GLU A 1 291 ? -5.365 12.065 24.830 1.00 81.56 291 GLU A N 1
ATOM 2278 C CA . GLU A 1 291 ? -6.578 11.523 25.463 1.00 81.56 291 GLU A CA 1
ATOM 2279 C C . GLU A 1 291 ? -7.632 12.605 25.743 1.00 81.56 291 GLU A C 1
ATOM 2281 O O . GLU A 1 291 ? -8.824 12.311 25.767 1.00 81.56 291 GLU A O 1
ATOM 2286 N N . SER A 1 292 ? -7.201 13.861 25.902 1.00 79.19 292 SER A N 1
ATOM 2287 C CA . SER A 1 292 ? -8.075 15.025 26.063 1.00 79.19 292 SER A CA 1
ATOM 2288 C C . SER A 1 292 ? -8.827 15.424 24.794 1.00 79.19 292 SER A C 1
ATOM 2290 O O . SER A 1 292 ? -9.812 16.151 24.886 1.00 79.19 292 SER A O 1
ATOM 2292 N N . ASP A 1 293 ? -8.382 14.976 23.618 1.00 75.25 293 ASP A N 1
ATOM 2293 C CA . ASP A 1 293 ? -8.825 15.514 22.327 1.00 75.25 293 ASP A CA 1
ATOM 2294 C C . ASP A 1 293 ? -10.047 14.762 21.778 1.00 75.25 293 ASP A C 1
ATOM 2296 O O . ASP A 1 293 ? -10.174 14.551 20.571 1.00 75.25 293 ASP A O 1
ATOM 2300 N N . ALA A 1 294 ? -10.958 14.336 22.660 1.00 67.56 294 ALA A N 1
ATOM 2301 C CA . ALA A 1 294 ? -12.208 13.719 22.236 1.00 67.56 294 ALA A CA 1
ATOM 2302 C C . ALA A 1 294 ? -12.930 14.670 21.257 1.00 67.56 294 ALA A C 1
ATOM 2304 O O . ALA A 1 294 ? -13.187 15.826 21.612 1.00 67.56 294 ALA A O 1
ATOM 2305 N N . PRO A 1 295 ? -13.223 14.236 20.015 1.00 67.50 295 PRO A N 1
ATOM 2306 C CA . PRO A 1 295 ? -13.784 15.124 19.010 1.00 67.50 295 PRO A CA 1
ATOM 2307 C C . PRO A 1 295 ? -15.134 15.656 19.487 1.00 67.50 295 PRO A C 1
ATOM 2309 O O . PRO A 1 295 ? -15.987 14.890 19.938 1.00 67.50 295 PRO A O 1
ATOM 2312 N N . SER A 1 296 ? -15.347 16.968 19.361 1.00 69.88 296 SER A N 1
ATOM 2313 C CA . SER A 1 296 ? -16.675 17.542 19.543 1.00 69.88 296 SER A CA 1
ATOM 2314 C C . SER A 1 296 ? -17.579 17.013 18.431 1.00 69.88 296 SER A C 1
ATOM 2316 O O . SER A 1 296 ? -17.416 17.330 17.249 1.00 69.88 296 SER A O 1
ATOM 2318 N N . VAL A 1 297 ? -18.504 16.130 18.803 1.00 77.19 297 VAL A N 1
ATOM 2319 C CA . VAL A 1 297 ? -19.473 15.572 17.863 1.00 77.19 297 VAL A CA 1
ATOM 2320 C C . VAL A 1 297 ? -20.515 16.649 17.593 1.00 77.19 297 VAL A C 1
ATOM 2322 O O . VAL A 1 297 ? -21.409 16.886 18.400 1.00 77.19 297 VAL A O 1
ATOM 2325 N N . ASN A 1 298 ? -20.386 17.311 16.447 1.00 77.44 298 ASN A N 1
ATOM 2326 C CA . ASN A 1 298 ? -21.432 18.175 15.924 1.00 77.44 298 ASN A CA 1
ATOM 2327 C C . ASN A 1 298 ? -22.393 17.279 15.153 1.00 77.44 298 ASN A C 1
ATOM 2329 O O . ASN A 1 298 ? -22.187 17.018 13.963 1.00 77.44 298 ASN A O 1
ATOM 2333 N N . GLU A 1 299 ? -23.385 16.741 15.861 1.00 69.62 299 GLU A N 1
ATOM 2334 C CA . GLU A 1 299 ? -24.387 15.870 15.256 1.00 69.62 299 GLU A CA 1
ATOM 2335 C C . GLU A 1 299 ? -25.032 16.586 14.066 1.00 69.62 299 GLU A C 1
ATOM 2337 O O . GLU A 1 299 ? -25.548 17.699 14.171 1.00 69.62 299 GLU A O 1
ATOM 2342 N N . VAL A 1 300 ? -24.944 15.955 12.898 1.00 70.69 300 VAL A N 1
ATOM 2343 C CA . VAL A 1 300 ? -25.611 16.456 11.702 1.00 70.69 300 VAL A CA 1
ATOM 2344 C C . VAL A 1 300 ? -27.004 15.852 11.683 1.00 70.69 300 VAL A C 1
ATOM 2346 O O . VAL A 1 300 ? -27.135 14.639 11.517 1.00 70.69 300 VAL A O 1
ATOM 2349 N N . GLU A 1 301 ? -28.027 16.699 11.800 1.00 65.81 301 GLU A N 1
ATOM 2350 C CA . GLU A 1 301 ? -29.432 16.272 11.737 1.00 65.81 301 GLU A CA 1
ATOM 2351 C C . GLU A 1 301 ? -29.733 15.520 10.427 1.00 65.81 301 GLU A C 1
ATOM 2353 O O . GLU A 1 301 ? -30.442 14.514 10.431 1.00 65.81 301 GLU A O 1
ATOM 2358 N N . GLU A 1 302 ? -29.114 15.926 9.304 1.00 82.12 302 GLU A N 1
ATOM 2359 C CA . GLU A 1 302 ? -29.290 15.267 8.007 1.00 82.12 302 GLU A CA 1
ATOM 2360 C C . GLU A 1 302 ? -28.015 15.159 7.147 1.00 82.12 302 GLU A C 1
ATOM 2362 O O . GLU A 1 302 ? -27.424 16.144 6.707 1.00 82.12 302 GLU A O 1
ATOM 2367 N N . PHE A 1 303 ? -27.635 13.932 6.776 1.00 85.25 303 PHE A N 1
ATOM 2368 C CA . PHE A 1 303 ? -26.501 13.666 5.872 1.00 85.25 303 PHE A CA 1
ATOM 2369 C C . PHE A 1 303 ? -26.806 13.905 4.380 1.00 85.25 303 PHE A C 1
ATOM 2371 O O . PHE A 1 303 ? -25.891 13.915 3.552 1.00 85.25 303 PHE A O 1
ATOM 2378 N N . ALA A 1 304 ? -28.077 14.073 3.999 1.00 85.31 304 ALA A N 1
ATOM 2379 C CA . ALA A 1 304 ? -28.482 14.153 2.593 1.00 85.31 304 ALA A CA 1
ATOM 2380 C C . ALA A 1 304 ? -27.896 15.370 1.836 1.00 85.31 304 ALA A C 1
ATOM 2382 O O . ALA A 1 304 ? -27.395 15.172 0.722 1.00 85.31 304 ALA A O 1
ATOM 2383 N N . PRO A 1 305 ? -27.862 16.593 2.405 1.00 89.06 305 PRO A N 1
ATOM 2384 C CA . PRO A 1 305 ? -27.233 17.743 1.751 1.00 89.06 305 PRO A CA 1
ATOM 2385 C C . PRO A 1 305 ? -25.725 17.554 1.545 1.00 89.06 305 PRO A C 1
ATOM 2387 O O . PRO A 1 305 ? -25.195 17.886 0.483 1.00 89.06 305 PRO A O 1
ATOM 2390 N N . LEU A 1 306 ? -25.037 16.965 2.531 1.00 88.62 306 LEU A N 1
ATOM 2391 C CA . LEU A 1 306 ? -23.601 16.677 2.457 1.00 88.62 306 LEU A CA 1
ATOM 2392 C C . LEU A 1 306 ? -23.291 15.652 1.368 1.00 88.62 306 LEU A C 1
ATOM 2394 O O . LEU A 1 306 ? -22.368 15.850 0.583 1.00 88.62 306 LEU A O 1
ATOM 2398 N N . TYR A 1 307 ? -24.099 14.597 1.279 1.00 89.56 307 TYR A N 1
ATOM 2399 C CA . TYR A 1 307 ? -23.994 13.588 0.231 1.00 89.56 307 TYR A CA 1
ATOM 2400 C C . TYR A 1 307 ? -24.161 14.192 -1.168 1.00 89.56 307 TYR A C 1
ATOM 2402 O O . TYR A 1 307 ? -23.323 13.976 -2.044 1.00 89.56 307 TYR A O 1
ATOM 2410 N N . ARG A 1 308 ? -25.204 15.009 -1.375 1.00 91.62 308 ARG A N 1
ATOM 2411 C CA . ARG A 1 308 ? -25.430 15.694 -2.656 1.00 91.62 308 ARG A CA 1
ATOM 2412 C C . ARG A 1 308 ? -24.256 16.607 -3.008 1.00 91.62 308 ARG A C 1
ATOM 2414 O O . ARG A 1 308 ? -23.791 16.593 -4.145 1.00 91.62 308 ARG A O 1
ATOM 2421 N N . ARG A 1 309 ? -23.756 17.374 -2.036 1.00 93.94 309 ARG A N 1
ATOM 2422 C CA . ARG A 1 309 ? -22.595 18.250 -2.225 1.00 93.94 309 ARG A CA 1
ATOM 2423 C C . ARG A 1 309 ? -21.339 17.455 -2.581 1.00 93.94 309 ARG A C 1
ATOM 2425 O O . ARG A 1 309 ? -20.632 17.867 -3.493 1.00 93.94 309 ARG A O 1
ATOM 2432 N N . ALA A 1 310 ? -21.084 16.327 -1.917 1.00 93.25 310 ALA A N 1
ATOM 2433 C CA . ALA A 1 310 ? -19.933 15.470 -2.198 1.00 93.25 310 ALA A CA 1
ATOM 2434 C C . ALA A 1 310 ? -19.952 14.942 -3.640 1.00 93.25 310 ALA A C 1
ATOM 2436 O O . ALA A 1 310 ? -18.934 15.016 -4.321 1.00 93.25 310 ALA A O 1
ATOM 2437 N N . TRP A 1 311 ? -21.113 14.504 -4.142 1.00 94.50 311 TRP A N 1
ATOM 2438 C CA . TRP A 1 311 ? -21.260 14.112 -5.547 1.00 94.50 311 TRP A CA 1
ATOM 2439 C C . TRP A 1 311 ? -21.047 15.266 -6.517 1.00 94.50 311 TRP A C 1
ATOM 2441 O O . TRP A 1 311 ? -20.315 15.104 -7.485 1.00 94.50 311 TRP A O 1
ATOM 2451 N N . ILE A 1 312 ? -21.660 16.428 -6.271 1.00 96.00 312 ILE A N 1
ATOM 2452 C CA . ILE A 1 312 ? -21.506 17.589 -7.159 1.00 96.00 312 ILE A CA 1
ATOM 2453 C C . ILE A 1 312 ? -20.035 18.007 -7.226 1.00 96.00 312 ILE A C 1
ATOM 2455 O O . ILE A 1 312 ? -19.482 18.119 -8.315 1.00 96.00 312 ILE A O 1
ATOM 2459 N N . VAL A 1 313 ? -19.391 18.192 -6.071 1.00 95.75 313 VAL A N 1
ATOM 2460 C CA . VAL A 1 313 ? -17.975 18.580 -5.997 1.00 95.75 313 VAL A CA 1
ATOM 2461 C C . VAL A 1 313 ? -17.091 17.519 -6.646 1.00 95.75 313 VAL A C 1
ATOM 2463 O O . VAL A 1 313 ? -16.207 17.866 -7.423 1.00 95.75 313 VAL A O 1
ATOM 2466 N N . GLY A 1 314 ? -17.350 16.239 -6.379 1.00 95.06 314 GLY A N 1
ATOM 2467 C CA . GLY A 1 314 ? -16.605 15.132 -6.965 1.00 95.06 314 GLY A CA 1
ATOM 2468 C C . GLY A 1 314 ? -16.721 15.062 -8.487 1.00 95.06 314 GLY A C 1
ATOM 2469 O O . GLY A 1 314 ? -15.707 14.970 -9.173 1.00 95.06 314 GLY A O 1
ATOM 2470 N N . LEU A 1 315 ? -17.935 15.173 -9.034 1.00 95.81 315 LEU A N 1
ATOM 2471 C CA . LEU A 1 315 ? -18.179 15.143 -10.480 1.00 95.81 315 LEU A CA 1
ATOM 2472 C C . LEU A 1 315 ? -17.600 16.370 -11.190 1.00 95.81 315 LEU A C 1
ATOM 2474 O O . LEU A 1 315 ? -16.991 16.225 -12.248 1.00 95.81 315 LEU A O 1
ATOM 2478 N N . VAL A 1 316 ? -17.745 17.563 -10.605 1.00 96.94 316 VAL A N 1
ATOM 2479 C CA . VAL A 1 316 ? -17.133 18.791 -11.136 1.00 96.94 316 VAL A CA 1
ATOM 2480 C C . VAL A 1 316 ? -15.609 18.675 -11.109 1.00 96.94 316 VAL A C 1
ATOM 2482 O O . VAL A 1 316 ? -14.960 18.918 -12.124 1.00 96.94 316 VAL A O 1
ATOM 2485 N N . GLY A 1 317 ? -15.036 18.238 -9.985 1.00 95.88 317 GLY A N 1
ATOM 2486 C CA . GLY A 1 317 ? -13.598 18.011 -9.852 1.00 95.88 317 GLY A CA 1
ATOM 2487 C C . GLY A 1 317 ? -13.076 16.982 -10.855 1.00 95.88 317 GLY A C 1
ATOM 2488 O O . GLY A 1 317 ? -12.039 17.204 -11.477 1.00 95.88 317 GLY A O 1
ATOM 2489 N N . MET A 1 318 ? -13.821 15.897 -11.078 1.00 94.88 318 MET A N 1
ATOM 2490 C CA . MET A 1 318 ? -13.507 14.889 -12.090 1.00 94.88 318 MET A CA 1
ATOM 2491 C C . MET A 1 318 ? -13.527 15.482 -13.503 1.00 94.88 318 MET A C 1
ATOM 2493 O O . MET A 1 318 ? -12.568 15.291 -14.243 1.00 94.88 318 MET A O 1
ATOM 2497 N N . ALA A 1 319 ? -14.572 16.226 -13.877 1.00 96.50 319 ALA A N 1
ATOM 2498 C CA . ALA A 1 319 ? -14.682 16.833 -15.204 1.00 96.50 319 ALA A CA 1
ATOM 2499 C C . ALA A 1 319 ? -13.541 17.828 -15.483 1.00 96.50 319 ALA A C 1
ATOM 2501 O O . ALA A 1 319 ? -12.928 17.792 -16.554 1.00 96.50 319 ALA A O 1
ATOM 2502 N N . ILE A 1 320 ? -13.208 18.667 -14.495 1.00 96.62 320 ILE A N 1
ATOM 2503 C CA . ILE A 1 320 ? -12.066 19.587 -14.564 1.00 96.62 320 ILE A CA 1
ATOM 2504 C C . ILE A 1 320 ? -10.761 18.800 -14.715 1.00 96.62 320 ILE A C 1
ATOM 2506 O O . ILE A 1 320 ? -9.981 19.086 -15.620 1.00 96.62 320 ILE A O 1
ATOM 2510 N N . SER A 1 321 ? -10.541 17.783 -13.878 1.00 95.06 321 SER A N 1
ATOM 2511 C CA . SER A 1 321 ? -9.314 16.976 -13.899 1.00 95.06 321 SER A CA 1
ATOM 2512 C C . SER A 1 321 ? -9.133 16.258 -15.233 1.00 95.06 321 SER A C 1
ATOM 2514 O O . SER A 1 321 ? -8.059 16.331 -15.814 1.00 95.06 321 SER A O 1
ATOM 2516 N N . VAL A 1 322 ? -10.183 15.631 -15.772 1.00 94.44 322 VAL A N 1
ATOM 2517 C CA . VAL A 1 322 ? -10.143 14.968 -17.087 1.00 94.44 322 VAL A CA 1
ATOM 2518 C C . VAL A 1 322 ? -9.773 15.963 -18.183 1.00 94.44 322 VAL A C 1
ATOM 2520 O O . VAL A 1 322 ? -8.886 15.682 -18.987 1.00 94.44 322 VAL A O 1
ATOM 2523 N N . THR A 1 323 ? -10.406 17.137 -18.187 1.00 95.62 323 THR A N 1
ATOM 2524 C CA . THR A 1 323 ? -10.139 18.182 -19.184 1.00 95.62 323 THR A CA 1
ATOM 2525 C C . THR A 1 323 ? -8.697 18.678 -19.093 1.00 95.62 323 THR A C 1
ATOM 2527 O O . THR A 1 323 ? -8.016 18.775 -20.113 1.00 95.62 323 THR A O 1
ATOM 2530 N N . LEU A 1 324 ? -8.204 18.946 -17.882 1.00 96.38 324 LEU A N 1
ATOM 2531 C CA . LEU A 1 324 ? -6.828 19.385 -17.649 1.00 96.38 324 LEU A CA 1
ATOM 2532 C C . LEU A 1 324 ? -5.815 18.305 -18.030 1.00 96.38 324 LEU A C 1
ATOM 2534 O O . LEU A 1 324 ? -4.890 18.584 -18.789 1.00 96.38 324 LEU A O 1
ATOM 2538 N N . PHE A 1 325 ? -5.994 17.073 -17.552 1.00 95.06 325 PHE A N 1
ATOM 2539 C CA . PHE A 1 325 ? -5.074 15.972 -17.833 1.00 95.06 325 PHE A CA 1
ATOM 2540 C C . PHE A 1 325 ? -4.993 15.699 -19.329 1.00 95.06 325 PHE A C 1
ATOM 2542 O O . PHE A 1 325 ? -3.890 15.564 -19.857 1.00 95.06 325 PHE A O 1
ATOM 2549 N N . PHE A 1 326 ? -6.133 15.681 -20.021 1.00 93.56 326 PHE A N 1
ATOM 2550 C CA . PHE A 1 326 ? -6.175 15.541 -21.471 1.00 93.56 326 PHE A CA 1
ATOM 2551 C C . PHE A 1 326 ? -5.448 16.695 -22.169 1.00 93.56 326 PHE A C 1
ATOM 2553 O O . PHE A 1 326 ? -4.545 16.453 -22.965 1.00 93.56 326 PHE A O 1
ATOM 2560 N N . SER A 1 327 ? -5.792 17.941 -21.833 1.00 95.69 327 SER A N 1
ATOM 2561 C CA . SER A 1 327 ? -5.255 19.126 -22.515 1.00 95.69 327 SER A CA 1
ATOM 2562 C C . SER A 1 327 ? -3.747 19.260 -22.328 1.00 95.69 327 SER A C 1
ATOM 2564 O O . SER A 1 327 ? -3.029 19.518 -23.288 1.00 95.69 327 SER A O 1
ATOM 2566 N N . ILE A 1 328 ? -3.249 19.036 -21.110 1.00 96.25 328 ILE A N 1
ATOM 2567 C CA . ILE A 1 328 ? -1.816 19.123 -20.817 1.00 96.25 328 ILE A CA 1
ATOM 2568 C C . ILE A 1 328 ? -1.072 17.951 -21.459 1.00 96.25 328 ILE A C 1
ATOM 2570 O O . ILE A 1 328 ? -0.032 18.163 -22.073 1.00 96.25 328 ILE A O 1
ATOM 2574 N N . THR A 1 329 ? -1.608 16.728 -21.384 1.00 93.94 329 THR A N 1
ATOM 2575 C CA . THR A 1 329 ? -0.976 15.577 -22.051 1.00 93.94 329 THR A CA 1
ATOM 2576 C C . THR A 1 329 ? -0.885 15.815 -23.554 1.00 93.94 329 THR A C 1
ATOM 2578 O O . THR A 1 329 ? 0.172 15.600 -24.137 1.00 93.94 329 THR A O 1
ATOM 2581 N N . ARG A 1 330 ? -1.950 16.341 -24.167 1.00 93.69 330 ARG A N 1
ATOM 2582 C CA . ARG A 1 330 ? -1.969 16.709 -25.584 1.00 93.69 330 ARG A CA 1
ATOM 2583 C C . ARG A 1 330 ? -0.991 17.839 -25.908 1.00 93.69 330 ARG A C 1
ATOM 2585 O O . ARG A 1 330 ? -0.360 17.790 -26.954 1.00 93.69 330 ARG A O 1
ATOM 2592 N N . ALA A 1 331 ? -0.838 18.827 -25.029 1.00 95.12 331 ALA A N 1
ATOM 2593 C CA . ALA A 1 331 ? 0.122 19.913 -25.215 1.00 95.12 331 ALA A CA 1
ATOM 2594 C C . ALA A 1 331 ? 1.584 19.441 -25.114 1.00 95.12 331 ALA A C 1
ATOM 2596 O O . ALA A 1 331 ? 2.437 19.958 -25.826 1.00 95.12 331 ALA A O 1
ATOM 2597 N N . VAL A 1 332 ? 1.872 18.466 -24.246 1.00 94.06 332 VAL A N 1
ATOM 2598 C CA . VAL A 1 332 ? 3.230 17.938 -24.031 1.00 94.06 332 VAL A CA 1
ATOM 2599 C C . VAL A 1 332 ? 3.621 16.917 -25.096 1.00 94.06 332 VAL A C 1
ATOM 2601 O O . VAL A 1 332 ? 4.726 16.981 -25.622 1.00 94.06 332 VAL A O 1
ATOM 2604 N N . TYR A 1 333 ? 2.729 15.978 -25.407 1.00 91.88 333 TYR A N 1
ATOM 2605 C CA . TYR A 1 333 ? 3.032 14.849 -26.287 1.00 91.88 333 TYR A CA 1
ATOM 2606 C C . TYR A 1 333 ? 2.526 15.030 -27.720 1.00 91.88 333 TYR A C 1
ATOM 2608 O O . TYR A 1 333 ? 2.941 14.286 -28.600 1.00 91.88 333 TYR A O 1
ATOM 2616 N N . GLY A 1 334 ? 1.644 15.995 -27.995 1.00 89.75 334 GLY A N 1
ATOM 2617 C CA . GLY A 1 334 ? 1.057 16.157 -29.324 1.00 89.75 334 GLY A CA 1
ATOM 2618 C C . GLY A 1 334 ? 0.344 14.884 -29.785 1.00 89.75 334 GLY A C 1
ATOM 2619 O O . GLY A 1 334 ? -0.469 14.319 -29.046 1.00 89.75 334 GLY A O 1
ATOM 2620 N N . ASP A 1 335 ? 0.638 14.456 -31.014 1.00 88.38 335 ASP A N 1
ATOM 2621 C CA . ASP A 1 335 ? 0.174 13.196 -31.619 1.00 88.38 335 ASP A CA 1
ATOM 2622 C C . ASP A 1 335 ? 1.043 11.981 -31.266 1.00 88.38 335 ASP A C 1
ATOM 2624 O O . ASP A 1 335 ? 0.702 10.853 -31.621 1.00 88.38 335 ASP A O 1
ATOM 2628 N N . TYR A 1 336 ? 2.132 12.187 -30.527 1.00 88.62 336 TYR A N 1
ATOM 2629 C CA . TYR A 1 336 ? 3.050 11.123 -30.161 1.00 88.62 336 TYR A CA 1
ATOM 2630 C C . TYR A 1 336 ? 2.559 10.331 -28.946 1.00 88.62 336 TYR A C 1
ATOM 2632 O O . TYR A 1 336 ? 1.792 10.803 -28.101 1.00 88.62 336 TYR A O 1
ATOM 2640 N N . PHE A 1 337 ? 3.030 9.090 -28.840 1.00 85.00 337 PHE A N 1
ATOM 2641 C CA . PHE A 1 337 ? 2.662 8.197 -27.750 1.00 85.00 337 PHE A CA 1
ATOM 2642 C C . PHE A 1 337 ? 3.171 8.717 -26.396 1.00 85.00 337 PHE A C 1
ATOM 2644 O O . PHE A 1 337 ? 4.369 8.885 -26.184 1.00 85.00 337 PHE A O 1
ATOM 2651 N N . ALA A 1 338 ? 2.249 8.918 -25.450 1.00 83.44 338 ALA A N 1
ATOM 2652 C CA . ALA A 1 338 ? 2.570 9.426 -24.115 1.00 83.44 338 ALA A CA 1
ATOM 2653 C C . ALA A 1 338 ? 3.083 8.356 -23.134 1.00 83.44 338 ALA A C 1
ATOM 2655 O O . ALA A 1 338 ? 3.509 8.676 -22.026 1.00 83.44 338 ALA A O 1
ATOM 2656 N N . GLY A 1 339 ? 3.001 7.071 -23.486 1.00 73.81 339 GLY A N 1
ATOM 2657 C CA . GLY A 1 339 ? 3.273 5.991 -22.546 1.00 73.81 339 GLY A CA 1
ATOM 2658 C C . GLY A 1 339 ? 4.760 5.789 -22.251 1.00 73.81 339 GLY A C 1
ATOM 2659 O O . GLY A 1 339 ? 5.627 5.931 -23.107 1.00 73.81 339 GLY A O 1
ATOM 2660 N N . HIS A 1 340 ? 5.029 5.412 -21.002 1.00 66.69 340 HIS A N 1
ATOM 2661 C CA . HIS A 1 340 ? 6.325 4.911 -20.524 1.00 66.69 340 HIS A CA 1
ATOM 2662 C C . HIS A 1 340 ? 6.363 3.366 -20.467 1.00 66.69 340 HIS A C 1
ATOM 2664 O O . HIS A 1 340 ? 7.380 2.761 -20.156 1.00 66.69 340 HIS A O 1
ATOM 2670 N N . ALA A 1 341 ? 5.225 2.717 -20.718 1.00 62.25 341 ALA A N 1
ATOM 2671 C CA . ALA A 1 341 ? 5.092 1.270 -20.866 1.00 62.25 341 ALA A CA 1
ATOM 2672 C C . ALA A 1 341 ? 4.617 0.964 -22.294 1.00 62.25 341 ALA A C 1
ATOM 2674 O O . ALA A 1 341 ? 4.246 1.889 -23.013 1.00 62.25 341 ALA A O 1
ATOM 2675 N N . GLY A 1 342 ? 4.607 -0.315 -22.681 1.00 62.75 342 GLY A N 1
ATOM 2676 C CA . GLY A 1 342 ? 4.231 -0.743 -24.030 1.00 62.75 342 GLY A CA 1
ATOM 2677 C C . GLY A 1 342 ? 2.881 -0.197 -24.513 1.00 62.75 342 GLY A C 1
ATOM 2678 O O . GLY A 1 342 ? 1.985 0.118 -23.724 1.00 62.75 342 GLY A O 1
ATOM 2679 N N . GLU A 1 343 ? 2.746 -0.088 -25.831 1.00 67.56 343 GLU A N 1
ATOM 2680 C CA . GLU A 1 343 ? 1.558 0.446 -26.486 1.00 67.56 343 GLU A CA 1
ATOM 2681 C C . GLU A 1 343 ? 0.386 -0.550 -26.426 1.00 67.56 343 GLU A C 1
ATOM 2683 O O . GLU A 1 343 ? 0.183 -1.381 -27.305 1.00 67.56 343 GLU A O 1
ATOM 2688 N N . GLN A 1 344 ? -0.408 -0.468 -25.357 1.00 69.75 344 GLN A N 1
ATOM 2689 C CA . GLN A 1 344 ? -1.595 -1.304 -25.161 1.00 69.75 344 GLN A CA 1
ATOM 2690 C C . GLN A 1 344 ? -2.849 -0.602 -25.692 1.00 69.75 344 GLN A C 1
ATOM 2692 O O . GLN A 1 344 ? -3.562 0.092 -24.960 1.00 69.75 344 GLN A O 1
ATOM 2697 N N . ARG A 1 345 ? -3.134 -0.753 -26.991 1.00 69.31 345 ARG A N 1
ATOM 2698 C CA . ARG A 1 345 ? -4.363 -0.205 -27.590 1.00 69.31 345 ARG A CA 1
ATOM 2699 C C . ARG A 1 345 ? -5.566 -1.075 -27.227 1.00 69.31 345 ARG A C 1
ATOM 2701 O O . ARG A 1 345 ? -5.517 -2.296 -27.319 1.00 69.31 345 ARG A O 1
ATOM 2708 N N . ARG A 1 346 ? -6.687 -0.449 -26.852 1.00 69.44 346 ARG A N 1
ATOM 2709 C CA . ARG A 1 346 ? -7.936 -1.168 -26.519 1.00 69.44 346 ARG A CA 1
ATOM 2710 C C . ARG A 1 346 ? -8.874 -1.351 -27.713 1.00 69.44 346 ARG A C 1
ATOM 2712 O O . ARG A 1 346 ? -9.603 -2.340 -27.781 1.00 69.44 346 ARG A O 1
ATOM 2719 N N . PHE A 1 347 ? -8.861 -0.396 -28.636 1.00 75.56 347 PHE A N 1
ATOM 2720 C CA . PHE A 1 347 ? -9.751 -0.342 -29.792 1.00 75.56 347 PHE A CA 1
ATOM 2721 C C . PHE A 1 347 ? -8.944 -0.250 -31.090 1.00 75.56 347 PHE A C 1
ATOM 2723 O O . PHE A 1 347 ? -7.777 0.139 -31.077 1.00 75.56 347 PHE A O 1
ATOM 2730 N N . GLY A 1 348 ? -9.587 -0.597 -32.206 1.00 78.88 348 GLY A N 1
ATOM 2731 C CA . GLY A 1 348 ? -8.971 -0.615 -33.533 1.00 78.88 348 GLY A CA 1
ATOM 2732 C C . GLY A 1 348 ? -8.348 -1.962 -33.899 1.00 78.88 348 GLY A C 1
ATOM 2733 O O . GLY A 1 348 ? -8.485 -2.956 -33.187 1.00 78.88 348 GLY A O 1
ATOM 2734 N N . GLU A 1 349 ? -7.688 -1.999 -35.052 1.00 84.19 349 GLU A N 1
ATOM 2735 C CA . GLU A 1 349 ? -7.080 -3.220 -35.597 1.00 84.19 349 GLU A CA 1
ATOM 2736 C C . GLU A 1 349 ? -5.889 -3.699 -34.764 1.00 84.19 349 GLU A C 1
ATOM 2738 O O . GLU A 1 349 ? -5.716 -4.897 -34.571 1.00 84.19 349 GLU A O 1
ATOM 2743 N N . GLN A 1 350 ? -5.151 -2.757 -34.176 1.00 79.44 350 GLN A N 1
ATOM 2744 C CA . GLN A 1 350 ? -4.004 -3.002 -33.298 1.00 79.44 350 GLN A CA 1
ATOM 2745 C C . GLN A 1 350 ? -4.404 -3.201 -31.825 1.00 79.44 350 GLN A C 1
ATOM 2747 O O . GLN A 1 350 ? -3.585 -3.016 -30.929 1.00 79.44 350 GLN A O 1
ATOM 2752 N N . ALA A 1 351 ? -5.673 -3.511 -31.538 1.00 77.50 351 ALA A N 1
ATOM 2753 C CA . ALA A 1 351 ? -6.108 -3.728 -30.163 1.00 77.50 351 ALA A CA 1
ATOM 2754 C C . ALA A 1 351 ? -5.416 -4.960 -29.550 1.00 77.50 351 ALA A C 1
ATOM 2756 O O . ALA A 1 351 ? -5.403 -6.025 -30.163 1.00 77.50 351 ALA A O 1
ATOM 2757 N N . GLU A 1 352 ? -4.907 -4.846 -28.321 1.00 77.06 352 GLU A N 1
ATOM 2758 C CA . GLU A 1 352 ? -4.069 -5.863 -27.666 1.00 77.06 352 GLU A CA 1
ATOM 2759 C C . GLU A 1 352 ? -4.757 -7.233 -27.591 1.00 77.06 352 GLU A C 1
ATOM 2761 O O . GLU A 1 352 ? -4.144 -8.253 -27.876 1.00 77.06 352 GLU A O 1
ATOM 2766 N N . TRP A 1 353 ? -6.062 -7.274 -27.318 1.00 74.38 353 TRP A N 1
ATOM 2767 C CA . TRP A 1 353 ? -6.832 -8.523 -27.284 1.00 74.38 353 TRP A CA 1
ATOM 2768 C C . TRP A 1 353 ? -6.999 -9.191 -28.662 1.00 74.38 353 TRP A C 1
ATOM 2770 O O . TRP A 1 353 ? -7.324 -10.376 -28.719 1.00 74.38 353 TRP A O 1
ATOM 2780 N N . ARG A 1 354 ? -6.784 -8.459 -29.768 1.00 74.62 354 ARG A N 1
ATOM 2781 C CA . ARG A 1 354 ? -6.780 -9.001 -31.139 1.00 74.62 354 ARG A CA 1
ATOM 2782 C C . ARG A 1 354 ? -5.416 -9.566 -31.520 1.00 74.62 354 ARG A C 1
ATOM 2784 O O . ARG A 1 354 ? -5.355 -10.642 -32.103 1.00 74.62 354 ARG A O 1
ATOM 2791 N N . ILE A 1 355 ? -4.342 -8.851 -31.186 1.00 80.75 355 ILE A N 1
ATOM 2792 C CA . ILE A 1 355 ? -2.963 -9.233 -31.539 1.00 80.75 355 ILE A CA 1
ATOM 2793 C C . ILE A 1 355 ? -2.349 -10.232 -30.541 1.00 80.75 355 ILE A C 1
ATOM 2795 O O . ILE A 1 355 ? -1.528 -11.070 -30.913 1.00 80.75 355 ILE A O 1
ATOM 2799 N N . HIS A 1 356 ? -2.789 -10.195 -29.283 1.00 74.12 356 HIS A N 1
ATOM 2800 C CA . HIS A 1 356 ? -2.345 -11.047 -28.180 1.00 74.12 356 HIS A CA 1
ATOM 2801 C C . HIS A 1 356 ? -3.548 -11.599 -27.391 1.00 74.12 356 HIS A C 1
ATOM 2803 O O . HIS A 1 356 ? -3.728 -11.280 -26.212 1.00 74.12 356 HIS A O 1
ATOM 2809 N N . PRO A 1 357 ? -4.405 -12.436 -28.009 1.00 71.56 357 PRO A N 1
ATOM 2810 C CA . PRO A 1 357 ? -5.563 -12.990 -27.320 1.00 71.56 357 PRO A CA 1
ATOM 2811 C C . PRO A 1 357 ? -5.133 -13.855 -26.128 1.00 71.56 357 PRO A C 1
ATOM 2813 O O . PRO A 1 357 ? -4.261 -14.723 -26.238 1.00 71.56 357 PRO A O 1
ATOM 2816 N N . ILE A 1 358 ? -5.790 -13.654 -24.983 1.00 64.75 358 ILE A N 1
ATOM 2817 C CA . ILE A 1 358 ? -5.640 -14.510 -23.803 1.00 64.75 358 ILE A CA 1
ATOM 2818 C C . ILE A 1 358 ? -6.324 -15.849 -24.112 1.00 64.75 358 ILE A C 1
ATOM 2820 O O . ILE A 1 358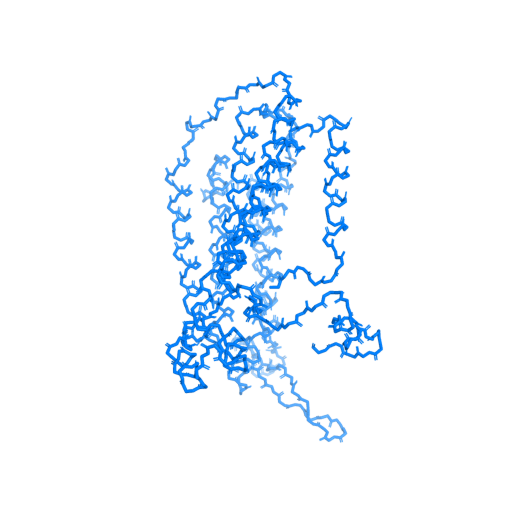 ? -7.533 -16.013 -23.958 1.00 64.75 358 ILE A O 1
ATOM 2824 N N . LEU A 1 359 ? -5.545 -16.814 -24.601 1.00 71.75 359 LEU A N 1
ATOM 2825 C CA . LEU A 1 359 ? -6.031 -18.157 -24.907 1.00 71.75 359 LEU A CA 1
ATOM 2826 C C . LEU A 1 359 ? -6.154 -18.968 -23.611 1.00 71.75 359 LEU A C 1
ATOM 2828 O O . LEU A 1 359 ? -5.144 -19.228 -22.960 1.00 71.75 359 LEU A O 1
ATOM 2832 N N . LYS A 1 360 ? -7.368 -19.440 -23.285 1.00 59.00 360 LYS A N 1
ATOM 2833 C CA . LYS A 1 360 ? -7.668 -20.267 -22.091 1.00 59.00 360 LYS A CA 1
ATOM 2834 C C . LYS A 1 360 ? -6.791 -21.522 -21.935 1.00 59.00 360 LYS A C 1
ATOM 2836 O O . LYS A 1 360 ? -6.709 -22.065 -20.842 1.00 59.00 360 LYS A O 1
ATOM 2841 N N . ASN A 1 361 ? -6.145 -21.975 -23.012 1.00 69.50 361 ASN A N 1
ATOM 2842 C CA . ASN A 1 361 ? -5.399 -23.235 -23.068 1.00 69.50 361 ASN A CA 1
ATOM 2843 C C . ASN A 1 361 ? -3.872 -23.048 -23.119 1.00 69.50 361 ASN A C 1
ATOM 2845 O O . ASN A 1 361 ? -3.152 -24.007 -23.391 1.00 69.50 361 ASN A O 1
ATOM 2849 N N . ARG A 1 362 ? -3.353 -21.832 -22.913 1.00 58.09 362 ARG A N 1
ATOM 2850 C CA . ARG A 1 362 ? -1.908 -21.604 -22.770 1.00 58.09 362 ARG A CA 1
ATOM 2851 C C . ARG A 1 362 ? -1.567 -21.328 -21.315 1.00 58.09 362 ARG A C 1
ATOM 2853 O O . ARG A 1 362 ? -2.267 -20.575 -20.650 1.00 58.09 362 ARG A O 1
ATOM 2860 N N . LEU A 1 363 ? -0.446 -21.886 -20.857 1.00 48.66 363 LEU A N 1
ATOM 2861 C CA . LEU A 1 363 ? 0.177 -21.447 -19.614 1.00 48.66 363 LEU A CA 1
ATOM 2862 C C . LEU A 1 363 ? 0.511 -19.956 -19.756 1.00 48.66 363 LEU A C 1
ATOM 2864 O O . LEU A 1 363 ? 1.306 -19.574 -20.619 1.00 48.66 363 LEU A O 1
ATOM 2868 N N . HIS A 1 364 ? -0.129 -19.122 -18.943 1.00 53.38 364 HIS A N 1
ATOM 2869 C CA . HIS A 1 364 ? 0.211 -17.710 -18.843 1.00 53.38 364 HIS A CA 1
ATOM 2870 C C . HIS A 1 364 ? 1.585 -17.607 -18.163 1.00 53.38 364 HIS A C 1
ATOM 2872 O O . HIS A 1 364 ? 1.755 -18.134 -17.065 1.00 53.38 364 HIS A O 1
ATOM 2878 N N . ARG A 1 365 ? 2.566 -17.015 -18.855 1.00 43.03 365 ARG A N 1
ATOM 2879 C CA . ARG A 1 365 ? 3.891 -16.704 -18.298 1.00 43.03 365 ARG A CA 1
ATOM 2880 C C . ARG A 1 365 ? 3.866 -15.381 -17.552 1.00 43.03 365 ARG A C 1
ATOM 2882 O O . ARG A 1 365 ? 3.165 -14.462 -18.036 1.00 43.03 365 ARG A O 1
#